Protein AF-A0A3D3QKA7-F1 (afdb_monomer_lite)

Foldseek 3Di:
DAEDAAQDACPDDLVVLQVCLVVRHHYAHNCLRNVLVVQLVVLLVLLCLLCVVCCVVVVAPPVRSVVVSVVCNVVSSVVSVVLSVLQVLLLVVVQVVQLVPVVLLVLLQVVCVVVVNDDCVVLVHDDPVVSVVCVVVSHGGGSHNQNVLLVSLLVVQLVQQLPDCQLVDPVLVVQLCVSHDPVSCVSSDPVSSNVRPCSSSSSSNSLSSVCCSPQHSSRLVVCCVVPVDGSSVVSVVVD

Sequence (239 aa):
CDVIGEGGNLGLTQRARIEYARLGGRINTDALDNSGGVDMSDHEVNLKILLMPAVKSGSLEQEKRNDLLEELTEEVAELVLANNRSQSLGISLDERRSKESIDEFRDLMLSLEKAGELDRAAEELPSTDVIIERRDRGQGMARPELCVLFAYAKLSLKAQLLSSSLPDDPVTEGYLLGYFPPKAIKVAGKDNLFQHRLRREIVTAELTNDLVDLMGSAFVSRMVRDTGCSSEDVIRSWL

Secondary structure (DSSP, 8-state):
--B----STTSS-HHHHHHHHHTT-B---HHHHSTHHHHHHHHHHHHHHHHHHHHHTTSS-HHHHHHHHHHTHHHHHHHHHHHHHHHHHHHHHHHHHHHH-HHHHHHHHHHHHHTT---TTTTTPPPHHHHHHHHHTT----HHHHHHHHHHHHHHHHHHHHTSSGGGSGGGHHHHHHHS-HHHHHHH-HHHHHT-TTHHHHHHHHHHHHHHHHH-TTHHHHHHHHH---HHHHHHTT-

Radius of gyration: 19.88 Å; chains: 1; bounding box: 43×45×59 Å

Structure (mmCIF, N/CA/C/O backbone):
data_AF-A0A3D3QKA7-F1
#
_entry.id   AF-A0A3D3QKA7-F1
#
loop_
_atom_site.group_PDB
_atom_site.id
_atom_site.type_symbol
_atom_site.label_atom_id
_atom_site.label_alt_id
_atom_site.label_comp_id
_atom_site.label_asym_id
_atom_site.label_entity_id
_atom_site.label_seq_id
_atom_site.pdbx_PDB_ins_code
_atom_site.Cartn_x
_atom_site.Cartn_y
_atom_site.Cartn_z
_atom_site.occupancy
_atom_site.B_iso_or_equiv
_atom_site.auth_seq_id
_atom_site.auth_comp_id
_atom_site.auth_asym_id
_atom_site.auth_atom_id
_atom_site.pdbx_PDB_model_num
ATOM 1 N N . CYS A 1 1 ? 7.486 -23.867 -12.909 1.00 71.88 1 CYS A N 1
ATOM 2 C CA . CYS A 1 1 ? 6.903 -23.103 -11.792 1.00 71.88 1 CYS A CA 1
ATOM 3 C C . CYS A 1 1 ? 6.452 -21.802 -12.412 1.00 71.88 1 CYS A C 1
ATOM 5 O O . CYS A 1 1 ? 7.296 -21.162 -13.026 1.00 71.88 1 CYS A O 1
ATOM 7 N N . ASP A 1 2 ? 5.160 -21.490 -12.353 1.00 89.94 2 ASP A N 1
ATOM 8 C CA . ASP A 1 2 ? 4.606 -20.335 -13.076 1.00 89.94 2 ASP A CA 1
ATOM 9 C C . ASP A 1 2 ? 4.419 -19.130 -12.143 1.00 89.94 2 ASP A C 1
ATOM 11 O O . ASP A 1 2 ? 4.487 -17.977 -12.572 1.00 89.94 2 ASP A O 1
ATOM 15 N N . VAL A 1 3 ? 4.234 -19.392 -10.844 1.00 95.00 3 VAL A N 1
ATOM 16 C CA . VAL A 1 3 ? 4.002 -18.391 -9.799 1.00 95.00 3 VAL A CA 1
ATOM 17 C C . VAL A 1 3 ? 4.731 -18.810 -8.523 1.00 95.00 3 VAL A C 1
ATOM 19 O O . VAL A 1 3 ? 4.675 -19.977 -8.141 1.00 95.00 3 VAL A O 1
ATOM 22 N N . ILE A 1 4 ? 5.397 -17.861 -7.870 1.00 96.12 4 ILE A N 1
ATOM 23 C CA . ILE A 1 4 ? 5.992 -18.008 -6.537 1.00 96.12 4 ILE A CA 1
ATOM 24 C C . ILE A 1 4 ? 5.384 -16.927 -5.642 1.00 96.12 4 ILE A C 1
ATOM 26 O O . ILE A 1 4 ? 5.317 -15.773 -6.058 1.00 96.12 4 ILE A O 1
ATOM 30 N N . GLY A 1 5 ? 4.952 -17.317 -4.442 1.00 95.00 5 GLY A N 1
ATOM 31 C CA . GLY A 1 5 ? 4.554 -16.400 -3.376 1.00 95.00 5 GLY A CA 1
ATOM 32 C C . GLY A 1 5 ? 5.426 -16.618 -2.143 1.00 95.00 5 GLY A C 1
ATOM 33 O O . GLY A 1 5 ? 5.665 -17.765 -1.752 1.00 95.00 5 GLY A O 1
ATOM 34 N N . GLU A 1 6 ? 5.916 -15.538 -1.544 1.00 94.56 6 GLU A N 1
ATOM 35 C CA . GLU A 1 6 ? 6.814 -15.590 -0.388 1.00 94.56 6 GLU A CA 1
ATOM 36 C C . GLU A 1 6 ? 6.073 -15.323 0.927 1.00 94.56 6 GLU A C 1
ATOM 38 O O . GLU A 1 6 ? 5.862 -14.185 1.325 1.00 94.56 6 GLU A O 1
ATOM 43 N N . GLY A 1 7 ? 5.712 -16.390 1.648 1.00 90.38 7 GLY A N 1
ATOM 44 C CA . GLY A 1 7 ? 5.056 -16.269 2.960 1.00 90.38 7 GLY A CA 1
ATOM 45 C C . GLY A 1 7 ? 5.994 -15.924 4.128 1.00 90.38 7 GLY A C 1
ATOM 46 O O . GLY A 1 7 ? 5.525 -15.625 5.220 1.00 90.38 7 GLY A O 1
ATOM 47 N N . GLY A 1 8 ? 7.312 -15.988 3.925 1.00 89.56 8 GLY A N 1
ATOM 48 C CA . GLY A 1 8 ? 8.330 -15.635 4.918 1.00 89.56 8 GLY A CA 1
ATOM 49 C C . GLY A 1 8 ? 9.276 -14.565 4.382 1.00 89.56 8 GLY A C 1
ATOM 50 O O . GLY A 1 8 ? 9.283 -14.295 3.184 1.00 89.56 8 GLY A O 1
ATOM 51 N N . ASN A 1 9 ? 10.077 -13.968 5.262 1.00 89.38 9 ASN A N 1
ATOM 52 C CA . ASN A 1 9 ? 10.993 -12.897 4.872 1.00 89.38 9 ASN A CA 1
ATOM 53 C C . ASN A 1 9 ? 12.211 -13.444 4.115 1.00 89.38 9 ASN A C 1
ATOM 55 O O . ASN A 1 9 ? 12.837 -14.408 4.560 1.00 89.38 9 ASN A O 1
ATOM 59 N N . LEU A 1 10 ? 12.576 -12.769 3.024 1.00 89.31 10 LEU A N 1
ATOM 60 C CA . LEU A 1 10 ? 13.783 -12.986 2.222 1.00 89.31 10 LEU A CA 1
ATOM 61 C C . LEU A 1 10 ? 13.958 -14.439 1.742 1.00 89.31 10 LEU A C 1
ATOM 63 O O . LEU A 1 10 ? 15.064 -14.982 1.769 1.00 89.31 10 LEU A O 1
ATOM 67 N N . GLY A 1 11 ? 12.870 -15.075 1.293 1.00 93.75 11 GLY A N 1
ATOM 68 C CA . GLY A 1 11 ? 12.910 -16.427 0.724 1.00 93.75 11 GLY A CA 1
ATOM 69 C C . GLY A 1 11 ? 13.744 -16.504 -0.560 1.00 93.75 11 GLY A C 1
ATOM 70 O O . GLY A 1 11 ? 14.448 -17.489 -0.791 1.00 93.75 11 GLY A O 1
ATOM 71 N N . LEU A 1 12 ? 13.704 -15.448 -1.373 1.00 96.06 12 LEU A N 1
ATOM 72 C CA . LEU A 1 12 ? 14.574 -15.222 -2.520 1.00 96.06 12 LEU A CA 1
ATOM 73 C C . LEU A 1 12 ? 15.307 -13.887 -2.376 1.00 96.06 12 LEU A C 1
ATOM 75 O O . LEU A 1 12 ? 14.776 -12.908 -1.858 1.00 96.06 12 LEU A O 1
ATOM 79 N N . THR A 1 13 ? 16.532 -13.816 -2.899 1.00 96.81 13 THR A N 1
ATOM 80 C CA . THR A 1 13 ? 17.199 -12.520 -3.062 1.00 96.81 13 THR A CA 1
ATOM 81 C C . THR A 1 13 ? 16.477 -11.699 -4.128 1.00 96.81 13 THR A C 1
ATOM 83 O O . THR A 1 13 ? 15.923 -12.252 -5.081 1.00 96.81 13 THR A O 1
ATOM 86 N N . GLN A 1 14 ? 16.546 -10.371 -4.030 1.00 96.81 14 GLN A N 1
ATOM 87 C CA . GLN A 1 14 ? 15.917 -9.485 -5.012 1.00 96.81 14 GLN A CA 1
ATOM 88 C C . GLN A 1 14 ? 16.392 -9.775 -6.446 1.00 96.81 14 GLN A C 1
ATOM 90 O O . GLN A 1 14 ? 15.581 -9.878 -7.366 1.00 96.81 14 GLN A O 1
ATOM 95 N N . ARG A 1 15 ? 17.691 -10.044 -6.633 1.00 97.06 15 ARG A N 1
ATOM 96 C CA . ARG A 1 15 ? 18.258 -10.452 -7.929 1.00 97.06 15 ARG A CA 1
ATOM 97 C C . ARG A 1 15 ? 17.640 -11.743 -8.472 1.00 97.06 15 ARG A C 1
ATOM 99 O O . ARG A 1 15 ? 17.328 -11.800 -9.659 1.00 97.06 15 ARG A O 1
ATOM 106 N N . ALA A 1 16 ? 17.416 -12.745 -7.619 1.00 97.44 16 ALA A N 1
ATOM 107 C CA . ALA A 1 16 ? 16.775 -13.996 -8.023 1.00 97.44 16 ALA A CA 1
ATOM 108 C C . ALA A 1 16 ? 15.306 -13.784 -8.424 1.00 97.44 16 ALA A C 1
ATOM 110 O O . ALA A 1 16 ? 14.854 -14.353 -9.419 1.00 97.44 16 ALA A O 1
ATOM 111 N N . ARG A 1 17 ? 14.572 -12.917 -7.709 1.00 98.12 17 ARG A N 1
ATOM 112 C CA . ARG A 1 17 ? 13.199 -12.538 -8.084 1.00 98.12 17 ARG A CA 1
ATOM 113 C C . ARG A 1 17 ? 13.166 -11.873 -9.456 1.00 98.12 17 ARG A C 1
ATOM 115 O O . ARG A 1 17 ? 12.338 -12.233 -10.291 1.00 98.12 17 ARG A O 1
ATOM 122 N N . ILE A 1 18 ? 14.074 -10.925 -9.699 1.00 97.62 18 ILE A N 1
ATOM 123 C CA . ILE A 1 18 ? 14.175 -10.203 -10.973 1.00 97.62 18 ILE A CA 1
ATOM 124 C C . ILE A 1 18 ? 14.503 -11.169 -12.115 1.00 97.62 18 ILE A C 1
ATOM 126 O O . ILE A 1 18 ? 13.837 -11.127 -13.148 1.00 97.62 18 ILE A O 1
ATOM 130 N N . GLU A 1 19 ? 15.485 -12.055 -11.937 1.00 97.31 19 GLU A N 1
ATOM 131 C CA . GLU A 1 19 ? 15.861 -13.051 -12.946 1.00 97.31 19 GLU A CA 1
ATOM 132 C C . GLU A 1 19 ? 14.689 -13.981 -13.286 1.00 97.31 19 GLU A C 1
ATOM 134 O O . GLU A 1 19 ? 14.328 -14.120 -14.456 1.00 97.31 19 GLU A O 1
ATOM 139 N N . TYR A 1 20 ? 14.025 -14.544 -12.271 1.00 97.75 20 TYR A N 1
ATOM 140 C CA . TYR A 1 20 ? 12.849 -15.395 -12.462 1.00 97.75 20 TYR A CA 1
ATOM 141 C C . TYR A 1 20 ? 11.708 -14.657 -13.180 1.00 97.75 20 TYR A C 1
ATOM 143 O O . TYR A 1 20 ? 11.125 -15.190 -14.128 1.00 97.75 20 TYR A O 1
ATOM 151 N N . ALA A 1 21 ? 11.432 -13.406 -12.792 1.00 97.19 21 ALA A N 1
ATOM 152 C CA . ALA A 1 21 ? 10.412 -12.581 -13.433 1.00 97.19 21 ALA A CA 1
ATOM 153 C C . ALA A 1 21 ? 10.736 -12.285 -14.906 1.00 97.19 21 ALA A C 1
ATOM 155 O O . ALA A 1 21 ? 9.858 -12.326 -15.769 1.00 97.19 21 ALA A O 1
ATOM 156 N N . ARG A 1 22 ? 12.011 -12.033 -15.228 1.00 94.81 22 ARG A N 1
ATOM 157 C CA . ARG A 1 22 ? 12.471 -11.776 -16.604 1.00 94.81 22 ARG A CA 1
ATOM 158 C C . ARG A 1 22 ? 12.386 -13.009 -17.503 1.00 94.81 22 ARG A C 1
ATOM 160 O O . ARG A 1 22 ? 12.233 -12.850 -18.711 1.00 94.81 22 ARG A O 1
ATOM 167 N N . LEU A 1 23 ? 12.419 -14.211 -16.928 1.00 96.06 23 LEU A N 1
ATOM 168 C CA . LEU A 1 23 ? 12.189 -15.478 -17.631 1.00 96.06 23 LEU A CA 1
ATOM 169 C C . LEU A 1 23 ? 10.695 -15.833 -17.782 1.00 96.06 23 LEU A C 1
ATOM 171 O O . LEU A 1 23 ? 10.369 -16.900 -18.298 1.00 96.06 23 LEU A O 1
ATOM 175 N N . GLY A 1 24 ? 9.785 -14.940 -17.374 1.00 94.25 24 GLY A N 1
ATOM 176 C CA . GLY A 1 24 ? 8.335 -15.102 -17.521 1.00 94.25 24 GLY A CA 1
ATOM 177 C C . GLY A 1 24 ? 7.624 -15.662 -16.287 1.00 94.25 24 GLY A C 1
ATOM 178 O O . GLY A 1 24 ? 6.406 -15.841 -16.324 1.00 94.25 24 GLY A O 1
ATOM 179 N N . GLY A 1 25 ? 8.353 -15.915 -15.197 1.00 96.56 25 GLY A N 1
ATOM 180 C CA . GLY A 1 25 ? 7.767 -16.283 -13.914 1.00 96.56 25 GLY A CA 1
ATOM 181 C C . GLY A 1 25 ? 7.030 -15.114 -13.254 1.00 96.56 25 GLY A C 1
ATOM 182 O O . GLY A 1 25 ? 7.336 -13.948 -13.495 1.00 96.56 25 GLY A O 1
ATOM 183 N N . ARG A 1 26 ? 6.048 -15.404 -12.396 1.00 96.00 26 ARG A N 1
ATOM 184 C CA . ARG A 1 26 ? 5.351 -14.376 -11.604 1.00 96.00 26 ARG A CA 1
ATOM 185 C C . ARG A 1 26 ? 5.759 -14.456 -10.143 1.00 96.00 26 ARG A C 1
ATOM 187 O O . ARG A 1 26 ? 5.626 -15.511 -9.530 1.00 96.00 26 ARG A O 1
ATOM 194 N N . ILE A 1 27 ? 6.255 -13.348 -9.609 1.00 97.56 27 ILE A N 1
ATOM 195 C CA . ILE A 1 27 ? 6.710 -13.223 -8.224 1.00 97.56 27 ILE A CA 1
ATOM 196 C C . ILE A 1 27 ? 6.626 -11.747 -7.808 1.00 97.56 27 ILE A C 1
ATOM 198 O O . ILE A 1 27 ? 6.899 -10.864 -8.630 1.00 97.56 27 ILE A O 1
ATOM 202 N N . ASN A 1 28 ? 6.205 -11.483 -6.572 1.00 97.19 28 ASN A N 1
ATOM 203 C CA . ASN A 1 28 ? 6.281 -10.162 -5.943 1.00 97.19 28 ASN A CA 1
ATOM 204 C C . ASN A 1 28 ? 7.518 -10.096 -5.028 1.00 97.19 28 ASN A C 1
ATOM 206 O O . ASN A 1 28 ? 8.383 -10.963 -5.081 1.00 97.19 28 ASN A O 1
ATOM 210 N N . THR A 1 29 ? 7.636 -9.063 -4.199 1.00 96.94 29 THR A N 1
ATOM 211 C CA . THR A 1 29 ? 8.509 -9.132 -3.023 1.00 96.94 29 THR A CA 1
ATOM 212 C C . THR A 1 29 ? 7.785 -9.820 -1.869 1.00 96.94 29 THR A C 1
ATOM 214 O O . THR A 1 29 ? 6.560 -9.749 -1.758 1.00 96.94 29 THR A O 1
ATOM 217 N N . ASP A 1 30 ? 8.556 -10.419 -0.968 1.00 94.50 30 ASP A N 1
ATOM 218 C CA . ASP A 1 30 ? 8.073 -10.968 0.301 1.00 94.50 30 ASP A CA 1
ATOM 219 C C . ASP A 1 30 ? 7.266 -9.949 1.104 1.00 94.50 30 ASP A C 1
ATOM 221 O O . ASP 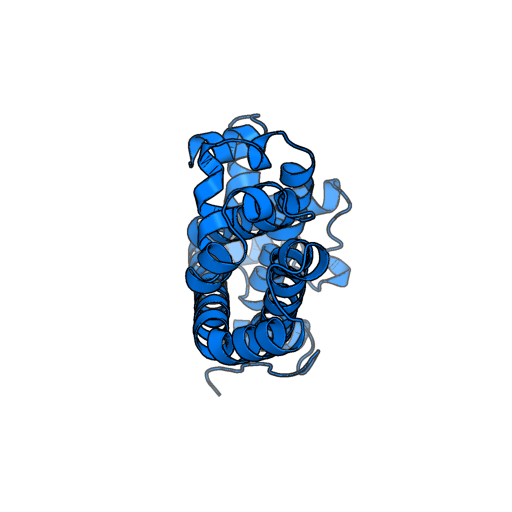A 1 30 ? 6.190 -10.280 1.583 1.00 94.50 30 ASP A O 1
ATOM 225 N N . ALA A 1 31 ? 7.724 -8.695 1.162 1.00 93.69 31 ALA A N 1
ATOM 226 C CA . ALA A 1 31 ? 7.022 -7.629 1.876 1.00 93.69 31 ALA A CA 1
ATOM 227 C C . ALA A 1 31 ? 5.579 -7.395 1.390 1.00 93.69 31 ALA A C 1
ATOM 229 O O . ALA A 1 31 ? 4.749 -6.936 2.170 1.00 93.69 31 ALA A O 1
ATOM 230 N N . LEU A 1 32 ? 5.277 -7.688 0.119 1.00 94.50 32 LEU A N 1
ATOM 231 C CA . LEU A 1 32 ? 3.922 -7.592 -0.429 1.00 94.50 32 LEU A CA 1
ATOM 232 C C . LEU A 1 32 ? 3.150 -8.913 -0.291 1.00 94.50 32 LEU A C 1
ATOM 234 O O . LEU A 1 32 ? 1.942 -8.898 -0.087 1.00 94.50 32 LEU A O 1
ATOM 238 N N . ASP A 1 33 ? 3.828 -10.056 -0.388 1.00 94.38 33 ASP A N 1
ATOM 239 C CA . ASP A 1 33 ? 3.182 -11.370 -0.279 1.00 94.38 33 ASP A CA 1
ATOM 240 C C . ASP A 1 33 ? 2.830 -11.751 1.170 1.00 94.38 33 ASP A C 1
ATOM 242 O O . ASP A 1 33 ? 1.884 -12.510 1.394 1.00 94.38 33 ASP A O 1
ATOM 246 N N . ASN A 1 34 ? 3.561 -11.228 2.161 1.00 92.69 34 ASN A N 1
ATOM 247 C CA . ASN A 1 34 ? 3.380 -11.542 3.579 1.00 92.69 34 ASN A CA 1
ATOM 248 C C . ASN A 1 34 ? 2.832 -10.377 4.429 1.00 92.69 34 ASN A C 1
ATOM 250 O O . ASN A 1 34 ? 2.759 -10.495 5.657 1.00 92.69 34 ASN A O 1
ATOM 254 N N . SER A 1 35 ? 2.375 -9.286 3.799 1.00 93.94 35 SER A N 1
ATOM 255 C CA . SER A 1 35 ? 1.914 -8.076 4.500 1.00 93.94 35 SER A CA 1
ATOM 256 C C . SER A 1 35 ? 0.697 -8.282 5.400 1.00 93.94 35 SER A C 1
ATOM 258 O O . SER A 1 35 ? 0.520 -7.529 6.357 1.00 93.94 35 SER A O 1
ATOM 260 N N . GLY A 1 36 ? -0.121 -9.310 5.151 1.00 94.25 36 GLY A N 1
ATOM 261 C CA . GLY A 1 36 ? -1.355 -9.547 5.906 1.00 94.25 36 GLY A CA 1
ATOM 262 C C . GLY A 1 36 ? -1.150 -9.673 7.420 1.00 94.25 36 GLY A C 1
ATOM 263 O O . GLY A 1 36 ? -1.976 -9.193 8.188 1.00 94.25 36 GLY A O 1
ATOM 264 N N . GLY A 1 37 ? -0.034 -10.253 7.877 1.00 92.56 37 GLY A N 1
ATOM 265 C CA . GLY A 1 37 ? 0.243 -10.368 9.315 1.00 92.56 37 GLY A CA 1
ATOM 266 C C . GLY A 1 37 ? 0.490 -9.018 9.997 1.00 92.56 37 GLY A C 1
ATOM 267 O O . GLY A 1 37 ? 0.033 -8.795 11.117 1.00 92.56 37 GLY A O 1
ATOM 268 N N . VAL A 1 38 ? 1.186 -8.107 9.311 1.00 93.69 38 VAL A N 1
ATOM 269 C CA . VAL A 1 38 ? 1.438 -6.743 9.801 1.00 93.69 38 VAL A CA 1
ATOM 270 C C . VAL A 1 38 ? 0.144 -5.931 9.785 1.00 93.69 38 VAL A C 1
ATOM 272 O O . VAL A 1 38 ? -0.167 -5.261 10.765 1.00 93.69 38 VAL A O 1
ATOM 275 N N . ASP A 1 39 ? -0.632 -6.056 8.710 1.00 96.62 39 ASP A N 1
ATOM 276 C CA . ASP A 1 39 ? -1.909 -5.364 8.508 1.00 96.62 39 ASP A CA 1
ATOM 277 C C . ASP A 1 39 ? -2.953 -5.747 9.578 1.00 96.62 39 ASP A C 1
ATOM 279 O O . ASP A 1 39 ? -3.524 -4.891 10.255 1.00 96.62 39 ASP A O 1
ATOM 283 N N . MET A 1 40 ? -3.099 -7.049 9.862 1.00 96.62 40 MET A N 1
ATOM 284 C CA . MET A 1 40 ? -3.941 -7.544 10.963 1.00 96.62 40 MET A CA 1
ATOM 285 C C . MET A 1 40 ? -3.555 -6.924 12.313 1.00 96.62 40 MET A C 1
ATOM 287 O O . MET A 1 40 ? -4.425 -6.572 13.113 1.00 96.62 40 MET A O 1
ATOM 291 N N . SER A 1 41 ? -2.251 -6.786 12.577 1.00 95.56 41 SER A N 1
ATOM 292 C CA . SER A 1 41 ? -1.758 -6.204 13.827 1.00 95.56 41 SER A CA 1
ATOM 293 C C . SER A 1 41 ? -2.073 -4.711 13.930 1.00 95.56 41 SER A C 1
ATOM 295 O O . SER A 1 41 ? -2.446 -4.246 15.011 1.00 95.56 41 SER A O 1
ATOM 297 N N . ASP A 1 42 ? -1.981 -3.970 12.823 1.00 96.88 42 ASP A N 1
ATOM 298 C CA . ASP A 1 42 ? -2.326 -2.546 12.787 1.00 96.88 42 ASP A CA 1
ATOM 299 C C . ASP A 1 42 ? -3.819 -2.328 13.078 1.00 96.88 42 ASP A C 1
ATOM 301 O O . ASP A 1 42 ? -4.179 -1.540 13.961 1.00 96.88 42 ASP A O 1
ATOM 305 N N . HIS A 1 43 ? -4.702 -3.114 12.451 1.00 98.19 43 HIS A N 1
ATOM 306 C CA . HIS A 1 43 ? -6.133 -3.108 12.766 1.00 98.19 43 HIS A CA 1
ATOM 307 C C . HIS A 1 43 ? -6.413 -3.441 14.235 1.00 98.19 43 HIS A C 1
ATOM 309 O O . HIS A 1 43 ? -7.189 -2.735 14.885 1.00 98.19 43 HIS A O 1
ATOM 315 N N . GLU A 1 44 ? -5.768 -4.468 14.793 1.00 97.81 44 GLU A N 1
ATOM 316 C CA . GLU A 1 44 ? -5.946 -4.848 16.197 1.00 97.81 44 GLU A CA 1
ATOM 317 C C . GLU A 1 44 ? -5.538 -3.713 17.153 1.00 97.81 44 GLU A C 1
ATOM 319 O O . GLU A 1 44 ? -6.271 -3.382 18.095 1.00 97.81 44 GLU A O 1
ATOM 324 N N . VAL A 1 45 ? -4.378 -3.091 16.924 1.00 98.19 45 VAL A N 1
ATOM 325 C CA . VAL A 1 45 ? -3.882 -1.981 17.749 1.00 98.19 45 VAL A CA 1
ATOM 326 C C . VAL A 1 45 ? -4.798 -0.765 17.628 1.00 98.19 45 VAL A C 1
ATOM 328 O O . VAL A 1 45 ? -5.201 -0.206 18.654 1.00 98.19 45 VAL A O 1
ATOM 331 N N . ASN A 1 46 ? -5.190 -0.390 16.412 1.00 98.50 46 ASN A N 1
ATOM 332 C CA . ASN A 1 46 ? -6.065 0.755 16.175 1.00 98.50 46 ASN A CA 1
ATOM 333 C C . ASN A 1 46 ? -7.466 0.531 16.771 1.00 98.50 46 ASN A C 1
ATOM 335 O O . ASN A 1 46 ? -8.010 1.426 17.418 1.00 98.50 46 ASN A O 1
ATOM 339 N N . LEU A 1 47 ? -8.024 -0.682 16.700 1.00 98.38 47 LEU A N 1
ATOM 340 C CA . LEU A 1 47 ? -9.280 -1.024 17.381 1.00 98.38 47 LEU A CA 1
ATOM 341 C C . LEU A 1 47 ? -9.175 -0.888 18.904 1.00 98.38 47 LEU A C 1
ATOM 343 O O . LEU A 1 47 ? -10.078 -0.356 19.558 1.00 98.38 47 LEU A O 1
ATOM 347 N N . LYS A 1 48 ? -8.059 -1.332 19.496 1.00 98.31 48 LYS A N 1
ATOM 348 C CA . LYS A 1 48 ? -7.819 -1.171 20.937 1.00 98.31 48 LYS A CA 1
ATOM 349 C C . LYS A 1 48 ? -7.729 0.299 21.331 1.00 98.31 48 LYS A C 1
ATOM 351 O O . LYS A 1 48 ? -8.237 0.649 22.396 1.00 98.31 48 LYS A O 1
ATOM 356 N N . ILE A 1 49 ? -7.106 1.140 20.506 1.00 98.31 49 ILE A N 1
ATOM 357 C CA . ILE A 1 49 ? -7.026 2.588 20.734 1.00 98.31 49 ILE A CA 1
ATOM 358 C C . ILE A 1 49 ? -8.420 3.217 20.644 1.00 98.31 49 ILE A C 1
ATOM 360 O O . ILE A 1 49 ? -8.795 3.949 21.561 1.00 98.31 49 ILE A O 1
ATOM 364 N N . LEU A 1 50 ? -9.205 2.874 19.618 1.00 98.50 50 LEU A N 1
ATOM 365 C CA . LEU A 1 50 ? -10.573 3.361 19.413 1.00 98.50 50 LEU A CA 1
ATOM 366 C C . LEU A 1 50 ? -11.503 3.054 20.594 1.00 98.50 50 LEU A C 1
ATOM 368 O O . LEU A 1 50 ? -12.286 3.907 21.006 1.00 98.50 50 LEU A O 1
ATOM 372 N N . LEU A 1 51 ? -11.418 1.847 21.156 1.00 98.19 51 LEU A N 1
ATOM 373 C CA . LEU A 1 51 ? -12.305 1.395 22.236 1.00 98.19 51 LEU A CA 1
ATOM 374 C C . LEU A 1 51 ? -11.829 1.824 23.634 1.00 98.19 51 LEU A C 1
ATOM 376 O O . LEU A 1 51 ? -12.593 1.771 24.598 1.00 98.19 51 LEU A O 1
ATOM 380 N N . MET A 1 52 ? -10.577 2.268 23.771 1.00 97.69 52 MET A N 1
ATOM 381 C CA . MET A 1 52 ? -9.980 2.619 25.062 1.00 97.69 52 MET A CA 1
ATOM 382 C C . MET A 1 52 ? -10.733 3.717 25.834 1.00 97.69 52 MET A C 1
ATOM 384 O O . MET A 1 52 ? -10.851 3.571 27.053 1.00 97.69 52 MET A O 1
ATOM 388 N N . PRO A 1 53 ? -11.253 4.795 25.211 1.00 96.94 53 PRO A N 1
ATOM 389 C CA . PRO A 1 53 ? -12.036 5.800 25.929 1.00 96.94 53 PRO A CA 1
ATOM 390 C C . PRO A 1 53 ? -13.298 5.221 26.579 1.00 96.94 53 PRO A C 1
ATOM 392 O O . PRO A 1 53 ? -13.570 5.531 27.736 1.00 96.94 53 PRO A O 1
ATOM 395 N N . ALA A 1 54 ? -14.014 4.331 25.880 1.00 95.56 54 ALA A N 1
ATOM 396 C CA . ALA A 1 54 ? -15.206 3.658 26.401 1.00 95.56 54 ALA A CA 1
ATOM 397 C C . ALA A 1 54 ? -14.878 2.723 27.577 1.00 95.56 54 ALA A C 1
ATOM 399 O O . ALA A 1 54 ? -15.651 2.610 28.527 1.00 95.56 54 ALA A O 1
ATOM 400 N N . VAL A 1 55 ? -13.705 2.083 27.548 1.00 97.31 55 VAL A N 1
ATOM 401 C CA . VAL A 1 55 ? -13.225 1.287 28.686 1.00 97.31 55 VAL A CA 1
ATOM 402 C C . VAL A 1 55 ? -1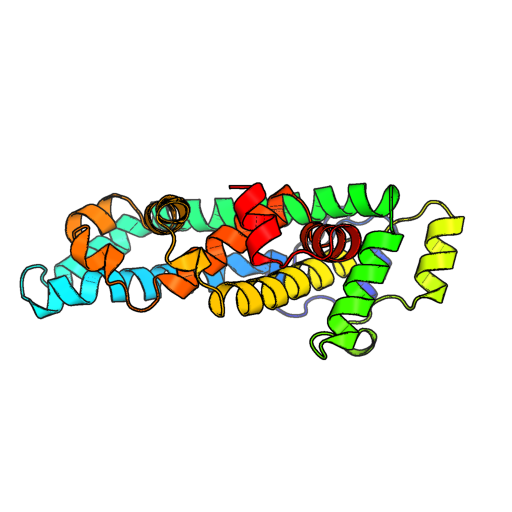2.874 2.181 29.874 1.00 97.31 55 VAL A C 1
ATOM 404 O O . VAL A 1 55 ? -13.275 1.912 31.003 1.00 97.31 55 VAL A O 1
ATOM 407 N N . LYS A 1 56 ? -12.166 3.289 29.634 1.00 96.50 56 LYS A N 1
ATOM 408 C CA . LYS A 1 56 ? -11.750 4.224 30.692 1.00 96.50 56 LYS A CA 1
ATOM 409 C C . LYS A 1 56 ? -12.918 4.946 31.364 1.00 96.50 56 LYS A C 1
ATOM 411 O O . LYS A 1 56 ? -12.818 5.258 32.546 1.00 96.50 56 LYS A O 1
ATOM 416 N N . SER A 1 57 ? -13.997 5.224 30.635 1.00 95.38 57 SER A N 1
ATOM 417 C CA . SER A 1 57 ? -15.212 5.838 31.186 1.00 95.38 57 SER A CA 1
ATOM 418 C C . SER A 1 57 ? -16.100 4.847 31.948 1.00 95.38 57 SER A C 1
ATOM 420 O O . SER A 1 57 ? -17.042 5.271 32.614 1.00 95.38 57 SER A O 1
ATOM 422 N N . GLY A 1 58 ? -15.825 3.541 31.841 1.00 95.19 58 GLY A N 1
ATOM 423 C CA . GLY A 1 58 ? -16.668 2.475 32.380 1.00 95.19 58 GLY A CA 1
ATOM 424 C C . GLY A 1 58 ? -17.900 2.155 31.528 1.00 95.19 58 GLY A C 1
ATOM 425 O O . GLY A 1 58 ? -18.728 1.357 31.955 1.00 95.19 58 GLY A O 1
ATOM 426 N N . SER A 1 59 ? -18.046 2.740 30.331 1.00 94.69 59 SER A N 1
ATOM 427 C CA . SER A 1 59 ? -19.157 2.412 29.423 1.00 94.69 59 SER A CA 1
ATOM 428 C C . SER A 1 59 ? -18.978 1.069 28.705 1.00 94.69 59 SER A C 1
ATOM 430 O O . SER A 1 59 ? -19.932 0.560 28.121 1.00 94.69 59 SER A O 1
ATOM 432 N N . LEU A 1 60 ? -17.768 0.504 28.725 1.00 96.31 60 LEU A N 1
ATOM 433 C CA . LEU A 1 60 ? -17.442 -0.816 28.192 1.00 96.31 60 LEU A CA 1
ATOM 434 C C . LEU A 1 60 ? -16.516 -1.555 29.167 1.00 96.31 60 LEU A C 1
ATOM 436 O O . LEU A 1 60 ? -15.422 -1.086 29.463 1.00 96.31 60 LEU A O 1
ATOM 440 N N . GLU A 1 61 ? -16.925 -2.725 29.648 1.00 97.31 61 GLU A N 1
ATOM 441 C CA . GLU A 1 61 ? -16.054 -3.581 30.464 1.00 97.31 61 GLU A CA 1
ATOM 442 C C . GLU A 1 61 ? -14.883 -4.129 29.631 1.00 97.31 61 GLU A C 1
ATOM 444 O O . GLU A 1 61 ? -15.009 -4.368 28.426 1.00 97.31 61 GLU A O 1
ATOM 449 N N . GLN A 1 62 ? -13.730 -4.349 30.264 1.00 96.81 62 GLN A N 1
ATOM 450 C CA . GLN A 1 62 ? -12.522 -4.796 29.566 1.00 96.81 62 GLN A CA 1
ATOM 451 C C . GLN A 1 62 ? -12.693 -6.189 28.944 1.00 96.81 62 GLN A C 1
ATOM 453 O O . GLN A 1 62 ? -12.221 -6.430 27.831 1.00 96.81 62 GLN A O 1
ATOM 458 N N . GLU A 1 63 ? -13.397 -7.085 29.629 1.00 97.25 63 GLU A N 1
ATOM 459 C CA . GLU A 1 63 ? -13.764 -8.413 29.145 1.00 97.25 63 GLU A CA 1
ATOM 460 C C . GLU A 1 63 ? -14.648 -8.295 27.899 1.00 97.25 63 GLU A C 1
ATOM 462 O O . GLU A 1 63 ? -14.344 -8.893 26.872 1.00 97.25 63 GLU A O 1
ATOM 467 N N . LYS A 1 64 ? -15.655 -7.411 27.928 1.00 97.44 64 LYS A N 1
ATOM 468 C CA . LYS A 1 64 ? -16.531 -7.144 26.775 1.00 97.44 64 LYS A CA 1
ATOM 469 C C . LYS A 1 64 ? -15.817 -6.515 25.592 1.00 97.44 64 LYS A C 1
ATOM 471 O O . LYS A 1 64 ? -16.181 -6.783 24.451 1.00 97.44 64 LYS A O 1
ATOM 476 N N . ARG A 1 65 ? -14.780 -5.713 25.836 1.00 97.62 65 ARG A N 1
ATOM 477 C CA . ARG A 1 65 ? -13.890 -5.238 24.772 1.00 97.62 65 ARG A CA 1
ATOM 478 C C . ARG A 1 65 ? -13.173 -6.412 24.108 1.00 97.62 65 ARG A C 1
ATOM 480 O O . ARG A 1 65 ? -13.079 -6.428 22.888 1.00 97.62 65 ARG A O 1
ATOM 487 N N . ASN A 1 66 ? -12.655 -7.363 24.883 1.00 97.31 66 ASN A N 1
ATOM 488 C CA . ASN A 1 66 ? -11.945 -8.518 24.331 1.00 97.31 66 ASN A CA 1
ATOM 489 C C . ASN A 1 66 ? -12.892 -9.442 23.547 1.00 97.31 66 ASN A C 1
ATOM 491 O O . ASN A 1 66 ? -12.546 -9.794 22.424 1.00 97.31 66 ASN A O 1
ATOM 495 N N . ASP A 1 67 ? -14.088 -9.727 24.082 1.00 97.88 67 ASP A N 1
ATOM 496 C CA . ASP A 1 67 ? -15.143 -10.468 23.370 1.00 97.88 67 ASP A CA 1
ATOM 497 C C . ASP A 1 67 ? -15.440 -9.798 22.014 1.00 97.88 67 ASP A C 1
ATOM 499 O O . ASP A 1 67 ? -15.480 -10.452 20.976 1.00 97.88 67 ASP A O 1
ATOM 503 N N . LEU A 1 68 ? -15.577 -8.464 22.002 1.00 97.88 68 LEU A N 1
ATOM 504 C CA . LEU A 1 68 ? -15.815 -7.709 20.773 1.00 97.88 68 LEU A CA 1
ATOM 505 C C . LEU A 1 68 ? -14.656 -7.835 19.773 1.00 97.88 68 LEU A C 1
ATOM 507 O O . LEU A 1 68 ? -14.911 -7.958 18.583 1.00 97.88 68 LEU A O 1
ATOM 511 N N . LEU A 1 69 ? -13.395 -7.791 20.213 1.00 97.75 69 LEU A N 1
ATOM 512 C CA . LEU A 1 69 ? -12.256 -7.959 19.298 1.00 97.75 69 LEU A CA 1
ATOM 513 C C . LEU A 1 69 ? -12.250 -9.346 18.647 1.00 97.75 69 LEU A C 1
ATOM 515 O O . LEU A 1 69 ? -11.978 -9.442 17.455 1.00 97.75 69 LEU A O 1
ATOM 519 N N . GLU A 1 70 ? -12.586 -10.394 19.403 1.00 97.75 70 GLU A N 1
ATOM 520 C CA . GLU A 1 70 ? -12.709 -11.753 18.868 1.00 97.75 70 GLU A CA 1
ATOM 521 C C . GLU A 1 70 ? -13.844 -11.843 17.837 1.00 97.75 70 GLU A C 1
ATOM 523 O O . GLU A 1 70 ? -13.642 -12.362 16.739 1.00 97.75 70 GLU A O 1
ATOM 528 N N . GLU A 1 71 ? -15.003 -11.250 18.134 1.00 97.94 71 GLU A N 1
ATOM 529 C CA . GLU A 1 71 ? -16.141 -11.187 17.207 1.00 97.94 71 GLU A CA 1
ATOM 530 C C . GLU A 1 71 ? -15.821 -10.452 15.894 1.00 97.94 71 GLU A C 1
ATOM 532 O O . GLU A 1 71 ? -16.399 -10.777 14.859 1.00 97.94 71 GLU A O 1
ATOM 537 N N . LEU A 1 72 ? -14.923 -9.463 15.924 1.00 98.12 72 LEU A N 1
ATOM 538 C CA . LEU A 1 72 ? -14.546 -8.653 14.760 1.00 98.12 72 LEU A CA 1
ATOM 539 C C . LEU A 1 72 ? -13.513 -9.324 13.843 1.00 98.12 72 LEU A C 1
ATOM 541 O O . LEU A 1 72 ? -13.203 -8.768 12.791 1.00 98.12 72 LEU A O 1
ATOM 545 N N . THR A 1 73 ? -12.985 -10.494 14.215 1.00 97.12 73 THR A N 1
ATOM 546 C CA . THR A 1 73 ? -11.882 -11.163 13.501 1.00 97.12 73 THR A CA 1
ATOM 547 C C . THR A 1 73 ? -12.154 -11.325 12.006 1.00 97.12 73 THR A C 1
ATOM 549 O O . THR A 1 73 ? -11.298 -10.983 11.195 1.00 97.12 73 THR A O 1
ATOM 552 N N . GLU A 1 74 ? -13.342 -11.805 11.633 1.00 97.69 74 GLU A N 1
ATOM 553 C CA . GLU A 1 74 ? -13.684 -12.059 10.227 1.00 97.69 74 GLU A CA 1
ATOM 554 C C . GLU A 1 74 ? -13.835 -10.757 9.425 1.00 97.69 74 GLU A C 1
ATOM 556 O O . GLU A 1 74 ? -13.360 -10.659 8.297 1.00 97.69 74 GLU A O 1
ATOM 561 N N . GLU A 1 75 ? -14.440 -9.722 10.021 1.00 97.69 75 GLU A N 1
ATOM 562 C CA . GLU A 1 75 ? -14.572 -8.409 9.373 1.00 97.69 75 GLU A CA 1
ATOM 563 C C . GLU A 1 75 ? -13.193 -7.777 9.128 1.00 97.69 75 GLU A C 1
ATOM 565 O O . GLU A 1 75 ? -12.945 -7.234 8.054 1.00 97.69 75 GLU A O 1
ATOM 570 N N . VAL A 1 76 ? -12.275 -7.884 10.096 1.00 98.31 76 VAL A N 1
ATOM 571 C CA . VAL A 1 76 ? -10.893 -7.401 9.945 1.00 98.31 76 VAL A CA 1
ATOM 572 C C . VAL A 1 76 ? -10.132 -8.224 8.905 1.00 98.31 76 VAL A C 1
ATOM 574 O O . VAL A 1 76 ? -9.426 -7.650 8.080 1.00 98.31 76 VAL A O 1
ATOM 577 N N . ALA A 1 77 ? -10.303 -9.548 8.887 1.00 98.19 77 ALA A N 1
ATOM 578 C CA . ALA A 1 77 ? -9.670 -10.405 7.890 1.00 98.19 77 ALA A CA 1
ATOM 579 C C . ALA A 1 77 ? -10.085 -10.017 6.462 1.00 98.19 77 ALA A C 1
ATOM 581 O O . ALA A 1 77 ? -9.231 -9.948 5.579 1.00 98.19 77 ALA A O 1
ATOM 582 N N . GLU A 1 78 ? -11.359 -9.698 6.228 1.00 98.12 78 GLU A N 1
ATOM 583 C CA . GLU A 1 78 ? -11.819 -9.233 4.915 1.00 98.12 78 GLU A CA 1
ATOM 584 C C . GLU A 1 78 ? -11.249 -7.861 4.528 1.00 98.12 78 GLU A C 1
ATOM 586 O O . GLU A 1 78 ? -10.875 -7.680 3.367 1.00 98.12 78 GLU A O 1
ATOM 591 N N . LEU A 1 79 ? -11.109 -6.920 5.472 1.00 97.81 79 LEU A N 1
ATOM 592 C CA . LEU A 1 79 ? -10.434 -5.635 5.221 1.00 97.81 79 LEU A CA 1
ATOM 593 C C . LEU A 1 79 ? -8.976 -5.852 4.789 1.00 97.81 79 LEU A C 1
ATOM 595 O O . LEU A 1 79 ? -8.552 -5.352 3.745 1.00 97.81 79 LEU A O 1
ATOM 599 N N . VAL A 1 80 ? -8.244 -6.689 5.527 1.00 98.00 80 VAL A N 1
ATOM 600 C CA . VAL A 1 80 ? -6.853 -7.041 5.212 1.00 98.00 80 VAL A CA 1
ATOM 601 C C . VAL A 1 80 ? -6.758 -7.739 3.855 1.00 98.00 80 VAL A C 1
ATOM 603 O O . VAL A 1 80 ? -5.920 -7.389 3.020 1.00 98.00 80 VAL A O 1
ATOM 606 N N . LEU A 1 81 ? -7.628 -8.710 3.572 1.00 97.69 81 LEU A N 1
ATOM 607 C CA . LEU A 1 81 ? -7.641 -9.402 2.282 1.00 97.69 81 LEU A CA 1
ATOM 608 C C . LEU A 1 81 ? -7.973 -8.454 1.126 1.00 97.69 81 LEU A C 1
ATOM 610 O O . LEU A 1 81 ? -7.377 -8.582 0.055 1.00 97.69 81 LEU A O 1
ATOM 614 N N . ALA A 1 82 ? -8.893 -7.508 1.317 1.00 97.62 82 ALA A N 1
ATOM 615 C CA . ALA A 1 82 ? -9.210 -6.491 0.321 1.00 97.62 82 ALA A CA 1
ATOM 616 C C . ALA A 1 82 ? -7.991 -5.606 0.018 1.00 97.62 82 ALA A C 1
ATOM 618 O O . ALA A 1 82 ? -7.638 -5.463 -1.155 1.00 97.62 82 ALA A O 1
ATOM 619 N N . ASN A 1 83 ? -7.297 -5.123 1.052 1.00 96.81 83 ASN A N 1
ATOM 620 C CA . ASN A 1 83 ? -6.072 -4.332 0.917 1.00 96.81 83 ASN A CA 1
ATOM 621 C C . ASN A 1 83 ? -4.943 -5.117 0.214 1.00 96.81 83 ASN A C 1
ATOM 623 O O . ASN A 1 83 ? -4.300 -4.637 -0.716 1.00 96.81 83 ASN A O 1
ATOM 627 N N . ASN A 1 84 ? -4.721 -6.384 0.572 1.00 96.00 84 ASN A N 1
ATOM 628 C CA . ASN A 1 84 ? -3.687 -7.202 -0.080 1.00 96.00 84 ASN A CA 1
ATOM 629 C C . ASN A 1 84 ? -4.020 -7.476 -1.564 1.00 96.00 84 ASN A C 1
ATOM 631 O O . ASN A 1 84 ? -3.131 -7.496 -2.428 1.00 96.00 84 ASN A O 1
ATOM 635 N N . ARG A 1 85 ? -5.310 -7.651 -1.891 1.00 96.81 85 ARG A N 1
ATOM 636 C CA . ARG A 1 85 ? -5.788 -7.807 -3.275 1.00 96.81 85 ARG A CA 1
ATOM 637 C C . ARG A 1 85 ? -5.606 -6.520 -4.085 1.00 96.81 85 ARG A C 1
ATOM 639 O O . ARG A 1 85 ? -5.139 -6.615 -5.222 1.00 96.81 85 ARG A O 1
ATOM 646 N N . SER A 1 86 ? -5.945 -5.349 -3.534 1.00 97.62 86 SER A N 1
ATOM 647 C CA . SER A 1 86 ? -5.802 -4.061 -4.231 1.00 97.62 86 SER A CA 1
ATOM 648 C C . SER A 1 86 ? -4.340 -3.749 -4.531 1.00 97.62 86 SER A C 1
ATOM 650 O O . SER A 1 86 ? -4.012 -3.441 -5.676 1.00 97.62 86 SER A O 1
ATOM 652 N N . GLN A 1 87 ? -3.439 -3.971 -3.574 1.00 97.62 87 GLN A N 1
ATOM 653 C CA . GLN A 1 87 ? -2.005 -3.758 -3.771 1.00 97.62 87 GLN A CA 1
ATOM 654 C C . GLN A 1 87 ? -1.429 -4.694 -4.840 1.00 97.62 87 GLN A C 1
ATOM 656 O O . GLN A 1 87 ? -0.740 -4.257 -5.764 1.00 97.62 87 GLN A O 1
ATOM 661 N N . SER A 1 88 ? -1.778 -5.983 -4.792 1.00 96.62 88 SER A N 1
ATOM 662 C CA . SER A 1 88 ? -1.362 -6.961 -5.809 1.00 96.62 88 SER A CA 1
ATOM 663 C C . SER A 1 88 ? -1.871 -6.613 -7.216 1.00 96.62 88 SER A C 1
ATOM 665 O O . SER A 1 88 ? -1.174 -6.835 -8.222 1.00 96.62 88 SER A O 1
ATOM 667 N N . LEU A 1 89 ? -3.091 -6.068 -7.299 1.00 98.06 89 LEU A N 1
ATOM 668 C CA . LEU A 1 89 ? -3.665 -5.553 -8.537 1.00 98.06 89 LEU A CA 1
ATOM 669 C C . LEU A 1 89 ? -2.918 -4.301 -9.009 1.00 98.06 89 LEU A C 1
ATOM 671 O O . LEU A 1 89 ? -2.544 -4.258 -10.180 1.00 98.06 89 LEU A O 1
ATOM 675 N N . GLY A 1 90 ? -2.628 -3.353 -8.116 1.00 98.38 90 GLY A N 1
ATOM 676 C CA . GLY A 1 90 ? -1.860 -2.139 -8.397 1.00 98.38 90 GLY A CA 1
ATOM 677 C C . GLY A 1 90 ? -0.513 -2.441 -9.049 1.00 98.38 90 GLY A C 1
ATOM 678 O O . GLY A 1 90 ? -0.225 -1.921 -10.126 1.00 98.38 90 GLY A O 1
ATOM 679 N N . ILE A 1 91 ? 0.245 -3.405 -8.513 1.00 98.44 91 ILE A N 1
ATOM 680 C CA . ILE A 1 91 ? 1.497 -3.877 -9.136 1.00 98.44 91 ILE A CA 1
ATOM 681 C C . ILE A 1 91 ? 1.264 -4.432 -10.547 1.00 98.44 91 ILE A C 1
ATOM 683 O O . ILE A 1 91 ? 2.056 -4.204 -11.459 1.00 98.44 91 ILE A O 1
ATOM 687 N N . SER A 1 92 ? 0.173 -5.169 -10.755 1.00 98.00 92 SER A N 1
ATOM 688 C CA . SER A 1 92 ? -0.161 -5.730 -12.071 1.00 98.00 92 SER A CA 1
ATOM 689 C C . SER A 1 92 ? -0.555 -4.652 -13.084 1.00 98.00 92 SER A C 1
ATOM 691 O O . SER A 1 92 ? -0.297 -4.805 -14.280 1.00 98.00 92 SER A O 1
ATOM 693 N N . LEU A 1 93 ? -1.183 -3.569 -12.624 1.00 98.44 93 LEU A N 1
ATOM 694 C CA . LEU A 1 93 ? -1.485 -2.400 -13.443 1.00 98.44 93 LEU A CA 1
ATOM 695 C C . LEU A 1 93 ? -0.207 -1.623 -13.767 1.00 98.44 93 LEU A C 1
ATOM 697 O O . LEU A 1 93 ? 0.006 -1.280 -14.929 1.00 98.44 93 LEU A O 1
ATOM 701 N N . ASP A 1 94 ? 0.684 -1.434 -12.797 1.00 98.56 94 ASP A N 1
ATOM 702 C CA . ASP A 1 94 ? 1.983 -0.792 -13.014 1.00 98.56 94 ASP A CA 1
ATOM 703 C C . ASP A 1 94 ? 2.885 -1.602 -13.945 1.00 98.56 94 ASP A C 1
ATOM 705 O O . ASP A 1 94 ? 3.594 -1.031 -14.770 1.00 98.56 94 ASP A O 1
ATOM 709 N N . GLU A 1 95 ? 2.792 -2.933 -13.929 1.00 97.81 95 GLU A N 1
ATOM 710 C CA . GLU A 1 95 ? 3.484 -3.779 -14.902 1.00 97.81 95 GLU A CA 1
ATOM 711 C C . GLU A 1 95 ? 3.047 -3.454 -16.336 1.00 97.81 95 GLU A C 1
ATOM 713 O O . GLU A 1 95 ? 3.885 -3.378 -17.238 1.00 97.81 95 GLU A O 1
ATOM 718 N N . ARG A 1 96 ? 1.750 -3.195 -16.550 1.00 97.50 96 ARG A N 1
ATOM 719 C CA . ARG A 1 96 ? 1.221 -2.763 -17.853 1.00 97.50 96 ARG A CA 1
ATOM 720 C C . ARG A 1 96 ? 1.659 -1.340 -18.190 1.00 97.50 96 ARG A C 1
ATOM 722 O O . ARG A 1 96 ? 2.218 -1.138 -19.264 1.00 97.50 96 ARG A O 1
ATOM 729 N N . ARG A 1 97 ? 1.493 -0.392 -17.262 1.00 98.06 97 ARG A N 1
ATOM 730 C CA . ARG A 1 97 ? 1.903 1.015 -17.440 1.00 98.06 97 ARG A CA 1
ATOM 731 C C . ARG A 1 97 ? 3.390 1.136 -17.753 1.00 98.06 97 ARG A C 1
ATOM 733 O O . ARG A 1 97 ? 3.774 1.896 -18.631 1.00 98.06 97 ARG A O 1
ATOM 740 N N . SER A 1 98 ? 4.235 0.329 -17.112 1.00 98.12 98 SER A N 1
ATOM 741 C CA . SER A 1 98 ? 5.683 0.351 -17.341 1.00 98.12 98 SER A CA 1
ATOM 742 C C . SER A 1 98 ? 6.087 -0.105 -18.743 1.00 98.12 98 SER A C 1
ATOM 744 O O . SER A 1 98 ? 7.154 0.275 -19.214 1.00 98.12 98 SER A O 1
ATOM 746 N N . LYS A 1 99 ? 5.256 -0.905 -19.425 1.00 95.94 99 LYS A N 1
ATOM 747 C CA . LYS A 1 99 ? 5.477 -1.268 -20.834 1.00 95.94 99 LYS A CA 1
ATOM 748 C C . LYS A 1 99 ? 5.095 -0.135 -21.783 1.00 95.94 99 LYS A C 1
ATOM 750 O O . LYS A 1 99 ? 5.669 -0.046 -22.861 1.00 95.94 99 LYS A O 1
ATOM 755 N N . GLU A 1 100 ? 4.143 0.707 -21.391 1.00 95.69 100 GLU A N 1
ATOM 756 C CA . GLU A 1 100 ? 3.726 1.885 -22.158 1.00 95.69 100 GLU A CA 1
ATOM 757 C C . GLU A 1 100 ? 4.702 3.050 -21.959 1.00 95.69 100 GLU A C 1
ATOM 759 O O . GLU A 1 100 ? 5.086 3.706 -22.924 1.00 95.69 100 GLU A O 1
ATOM 764 N N . SER A 1 101 ? 5.138 3.283 -20.717 1.00 95.25 101 SER A N 1
ATOM 765 C CA . SER A 1 101 ? 6.041 4.375 -20.359 1.00 95.25 101 SER A CA 1
ATOM 766 C C . SER A 1 101 ? 6.954 3.997 -19.190 1.00 95.25 101 SER A C 1
ATOM 768 O O . SER A 1 101 ? 6.708 4.323 -18.029 1.00 95.25 101 SER A O 1
ATOM 770 N N . ILE A 1 102 ? 8.058 3.307 -19.489 1.00 97.88 102 ILE A N 1
ATOM 771 C CA . ILE A 1 102 ? 9.080 2.976 -18.481 1.00 97.88 102 ILE A CA 1
ATOM 772 C C . ILE A 1 102 ? 9.784 4.231 -17.926 1.00 97.88 102 ILE A C 1
ATOM 774 O O . ILE A 1 102 ? 10.281 4.228 -16.799 1.00 97.88 102 ILE A O 1
ATOM 778 N N . ASP A 1 103 ? 9.784 5.323 -18.696 1.00 96.81 103 ASP A N 1
ATOM 779 C CA . ASP A 1 103 ? 10.396 6.600 -18.322 1.00 96.81 103 ASP A CA 1
ATOM 780 C C . ASP A 1 103 ? 9.710 7.244 -17.102 1.00 96.81 103 ASP A C 1
ATOM 782 O O . ASP A 1 103 ? 10.381 7.888 -16.300 1.00 96.81 103 ASP A O 1
ATOM 786 N N . GLU A 1 104 ? 8.410 7.009 -16.887 1.00 97.44 104 GLU A N 1
ATOM 787 C CA . GLU A 1 104 ? 7.704 7.484 -15.685 1.00 97.44 104 GLU A CA 1
ATOM 788 C C . GLU A 1 104 ? 8.253 6.849 -14.399 1.00 97.44 104 GLU A C 1
ATOM 790 O O . GLU A 1 104 ? 8.412 7.525 -13.383 1.00 97.44 104 GLU A O 1
ATOM 795 N N . PHE A 1 105 ? 8.615 5.566 -14.452 1.00 98.44 105 PHE A N 1
ATOM 796 C CA . PHE A 1 105 ? 9.200 4.846 -13.318 1.00 98.44 105 PHE A CA 1
ATOM 797 C C . PHE A 1 105 ? 10.663 5.235 -13.090 1.00 98.44 105 PHE A C 1
ATOM 799 O O . PHE A 1 105 ? 11.114 5.305 -11.946 1.00 98.44 105 PHE A O 1
ATOM 806 N N . ARG A 1 106 ? 11.404 5.548 -14.164 1.00 98.00 106 ARG A N 1
ATOM 807 C CA . ARG A 1 106 ? 12.735 6.163 -14.050 1.00 98.00 106 ARG A CA 1
ATOM 808 C C . ARG A 1 106 ? 12.656 7.500 -13.329 1.00 98.00 106 ARG A C 1
ATOM 810 O O . ARG A 1 106 ? 13.446 7.745 -12.422 1.00 98.00 106 ARG A O 1
ATOM 817 N N . ASP A 1 107 ? 11.735 8.361 -13.736 1.00 97.88 107 ASP A N 1
ATOM 818 C CA . ASP A 1 107 ? 11.625 9.701 -13.168 1.00 97.88 107 ASP A CA 1
ATOM 819 C C . ASP A 1 107 ? 11.169 9.650 -11.703 1.00 97.88 107 ASP A C 1
ATOM 821 O O . ASP A 1 107 ? 11.697 10.400 -10.883 1.00 97.88 107 ASP A O 1
ATOM 825 N N . LEU A 1 108 ? 10.286 8.705 -11.352 1.00 98.44 108 LEU A N 1
ATOM 826 C CA . LEU A 1 108 ? 9.957 8.391 -9.960 1.00 98.44 108 LEU A CA 1
ATOM 827 C C . LEU A 1 108 ? 11.206 7.989 -9.159 1.00 98.44 108 LEU A C 1
ATOM 829 O O . LEU A 1 108 ? 11.444 8.546 -8.092 1.00 98.44 108 LEU A O 1
ATOM 833 N N . MET A 1 109 ? 12.030 7.065 -9.671 1.00 98.44 109 MET A N 1
ATOM 834 C CA . MET A 1 109 ? 13.282 6.684 -9.003 1.00 98.44 109 MET A CA 1
ATOM 835 C C . MET A 1 109 ? 14.188 7.891 -8.758 1.00 98.44 109 MET A C 1
ATOM 837 O O . MET A 1 109 ? 14.663 8.088 -7.644 1.00 98.44 109 MET A O 1
ATOM 841 N N . LEU A 1 110 ? 14.388 8.726 -9.780 1.00 97.81 110 LEU A N 1
ATOM 842 C CA . LEU A 1 110 ? 15.224 9.921 -9.673 1.00 97.81 110 LEU A CA 1
ATOM 843 C C . LEU A 1 110 ? 14.661 10.930 -8.664 1.00 97.81 110 LEU A C 1
ATOM 845 O O . LEU A 1 110 ? 15.435 11.579 -7.957 1.00 97.81 110 LEU A O 1
ATOM 849 N N . SER A 1 111 ? 13.333 11.082 -8.579 1.00 97.19 111 SER A N 1
ATOM 850 C CA . SER A 1 111 ? 12.723 11.992 -7.604 1.00 97.19 111 SER A CA 1
ATOM 851 C C . SER A 1 111 ? 12.922 11.494 -6.173 1.00 97.19 111 SER A C 1
ATOM 853 O O . SER A 1 111 ? 13.276 12.293 -5.308 1.00 97.19 111 SER A O 1
ATOM 855 N N . LEU A 1 112 ? 12.750 10.190 -5.937 1.00 98.31 112 LEU A N 1
ATOM 856 C CA . LEU A 1 112 ? 12.949 9.562 -4.628 1.00 98.31 112 LEU A CA 1
ATOM 857 C C . LEU A 1 112 ? 14.422 9.618 -4.187 1.00 98.31 112 LEU A C 1
ATOM 859 O O . LEU A 1 112 ? 14.714 9.963 -3.044 1.00 98.31 112 LEU A O 1
ATOM 863 N N . GLU A 1 113 ? 15.369 9.363 -5.093 1.00 98.12 113 GLU A N 1
ATOM 864 C CA . GLU A 1 113 ? 16.805 9.514 -4.807 1.00 98.12 113 GLU A CA 1
ATOM 865 C C . GLU A 1 113 ? 17.168 10.958 -4.458 1.00 98.12 113 GLU A C 1
ATOM 867 O O . GLU A 1 113 ? 17.895 11.213 -3.499 1.00 98.12 113 GLU A O 1
ATOM 872 N N . LYS A 1 114 ? 16.636 11.930 -5.211 1.00 97.19 114 LYS A N 1
ATOM 873 C CA . LYS A 1 114 ? 16.870 13.355 -4.948 1.00 97.19 114 LYS A CA 1
ATOM 874 C C . LYS A 1 114 ? 16.317 13.787 -3.587 1.00 97.19 114 LYS A C 1
ATOM 876 O O . LYS A 1 114 ? 16.893 14.680 -2.966 1.00 97.19 114 LYS A O 1
ATOM 881 N N . ALA A 1 115 ? 15.226 13.173 -3.135 1.00 96.38 115 ALA A N 1
ATOM 882 C CA . ALA A 1 115 ? 14.664 13.382 -1.804 1.00 96.38 115 ALA A CA 1
ATOM 883 C C . ALA A 1 115 ? 15.460 12.671 -0.689 1.00 96.38 115 ALA A C 1
ATOM 885 O O . ALA A 1 115 ? 15.210 12.919 0.487 1.00 96.38 115 ALA A O 1
ATOM 886 N N . GLY A 1 116 ? 16.433 11.819 -1.038 1.00 97.75 116 GLY A N 1
ATOM 887 C CA . GLY A 1 116 ? 17.170 10.989 -0.082 1.00 97.75 116 GLY A CA 1
ATOM 888 C C . GLY A 1 116 ? 16.346 9.821 0.465 1.00 97.75 116 GLY A C 1
ATOM 889 O O . GLY A 1 116 ? 16.701 9.254 1.494 1.00 97.75 116 GLY A O 1
ATOM 890 N N . GLU A 1 117 ? 15.243 9.480 -0.201 1.00 97.81 117 GLU A N 1
ATOM 891 C CA . GLU A 1 117 ? 14.304 8.444 0.230 1.00 97.81 117 GLU A CA 1
ATOM 892 C C . GLU A 1 117 ? 14.651 7.077 -0.362 1.00 97.81 117 GLU A C 1
ATOM 894 O O . GLU A 1 117 ? 14.281 6.068 0.222 1.00 97.81 117 GLU A O 1
ATOM 899 N N . LEU A 1 118 ? 15.370 7.031 -1.487 1.00 98.38 118 LEU A N 1
ATOM 900 C CA . LEU A 1 118 ? 15.733 5.800 -2.187 1.00 98.38 118 LEU A CA 1
ATOM 901 C C . LEU A 1 118 ? 17.245 5.712 -2.418 1.00 98.38 118 LEU A C 1
ATOM 903 O O . LEU A 1 118 ? 17.852 6.652 -2.928 1.00 98.38 118 LEU A O 1
ATOM 907 N N . ASP A 1 119 ? 17.821 4.545 -2.129 1.00 97.75 119 ASP A N 1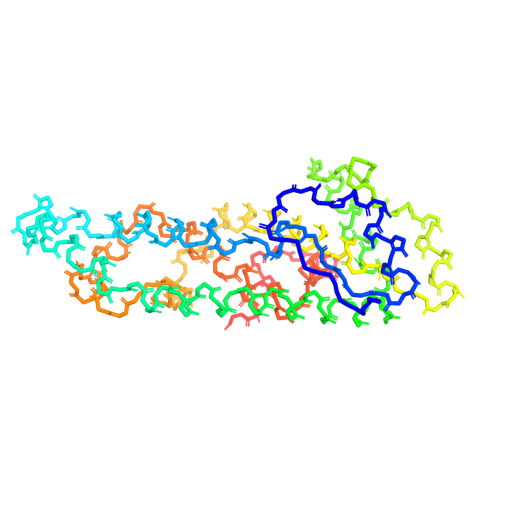
ATOM 908 C CA . ASP A 1 119 ? 19.117 4.108 -2.653 1.00 97.75 119 ASP A CA 1
ATOM 909 C C . ASP A 1 119 ? 18.866 2.970 -3.651 1.00 97.75 119 ASP A C 1
ATOM 911 O O . ASP A 1 119 ? 18.594 1.829 -3.272 1.00 97.75 119 ASP A O 1
ATOM 915 N N . ARG A 1 120 ? 18.933 3.279 -4.953 1.00 95.38 120 ARG A N 1
ATOM 916 C CA . ARG A 1 120 ? 18.650 2.291 -6.006 1.00 95.38 120 ARG A CA 1
ATOM 917 C C . ARG A 1 120 ? 19.579 1.084 -5.962 1.00 95.38 120 ARG A C 1
ATOM 919 O O . ARG A 1 120 ? 19.149 -0.008 -6.324 1.00 95.38 120 ARG A O 1
ATOM 926 N N . ALA A 1 121 ? 20.842 1.276 -5.584 1.00 95.44 121 ALA A N 1
ATOM 927 C CA . ALA A 1 121 ? 21.812 0.192 -5.575 1.00 95.44 121 ALA A CA 1
ATOM 928 C C . ALA A 1 121 ? 21.533 -0.771 -4.417 1.00 95.44 121 ALA A C 1
ATOM 930 O O . ALA A 1 121 ? 21.607 -1.983 -4.610 1.00 95.44 121 ALA A O 1
ATOM 931 N N . ALA A 1 122 ? 21.159 -0.238 -3.248 1.00 95.94 122 ALA A N 1
ATOM 932 C CA . ALA A 1 122 ? 20.758 -1.046 -2.097 1.00 95.94 122 ALA A CA 1
ATOM 933 C C . ALA A 1 122 ? 19.510 -1.898 -2.388 1.00 95.94 122 ALA A C 1
ATOM 935 O O . ALA A 1 122 ? 19.429 -3.043 -1.949 1.00 95.94 122 ALA A O 1
ATOM 936 N N . GLU A 1 123 ? 18.581 -1.361 -3.178 1.00 96.50 123 GLU A N 1
ATOM 937 C CA . GLU A 1 123 ? 17.329 -2.024 -3.558 1.00 96.50 123 GLU A CA 1
ATOM 938 C C . GLU A 1 123 ? 17.428 -2.886 -4.834 1.00 96.50 123 GLU A C 1
ATOM 940 O O . GLU A 1 123 ? 16.426 -3.428 -5.308 1.00 96.50 123 GLU A O 1
ATOM 945 N N . GLU A 1 124 ? 18.629 -3.025 -5.413 1.00 96.81 124 GLU A N 1
ATOM 946 C CA . GLU A 1 124 ? 18.881 -3.785 -6.650 1.00 96.81 124 GLU A CA 1
ATOM 947 C C . GLU A 1 124 ? 17.998 -3.315 -7.832 1.00 96.81 124 GLU A C 1
ATOM 949 O O . GLU A 1 124 ? 17.561 -4.104 -8.677 1.00 96.81 124 GLU A O 1
ATOM 954 N N . LEU A 1 125 ? 17.718 -2.008 -7.890 1.00 98.06 125 LEU A N 1
ATOM 955 C CA . LEU A 1 125 ? 16.943 -1.368 -8.953 1.00 98.06 125 LEU A CA 1
ATOM 956 C C . LEU A 1 125 ? 17.819 -1.036 -10.176 1.00 98.06 125 LEU A C 1
ATOM 958 O O . LEU A 1 125 ? 19.018 -0.769 -10.047 1.00 98.06 125 LEU A O 1
ATOM 962 N N . PRO A 1 126 ? 17.242 -1.016 -11.393 1.00 97.56 126 PRO A N 1
ATOM 963 C CA . PRO A 1 126 ? 17.998 -0.775 -12.618 1.00 97.56 126 PRO A CA 1
ATOM 964 C C . PRO A 1 126 ? 18.568 0.650 -12.686 1.00 97.56 126 PRO A C 1
ATOM 966 O O . PRO A 1 126 ? 17.921 1.636 -12.318 1.00 97.56 126 PRO A O 1
ATOM 969 N N . SER A 1 127 ? 19.768 0.768 -13.258 1.00 97.06 127 SER A N 1
ATOM 970 C CA . SER A 1 127 ? 20.342 2.064 -13.619 1.00 97.06 127 SER A CA 1
ATOM 971 C C . SER A 1 127 ? 19.570 2.716 -14.771 1.00 97.06 127 SER A C 1
ATOM 973 O O . SER A 1 127 ? 18.821 2.064 -15.504 1.00 97.06 127 SER A O 1
ATOM 975 N N . THR A 1 128 ? 19.796 4.013 -14.978 1.00 96.88 128 THR A N 1
ATOM 976 C CA . THR A 1 128 ? 19.204 4.753 -16.101 1.00 96.88 128 THR A CA 1
ATOM 977 C C . THR A 1 128 ? 19.551 4.129 -17.459 1.00 96.88 128 THR A C 1
ATOM 979 O O . THR A 1 128 ? 18.671 4.019 -18.310 1.00 96.88 128 THR A O 1
ATOM 982 N N . ASP A 1 129 ? 20.784 3.651 -17.644 1.00 97.56 129 ASP A N 1
ATOM 983 C CA . ASP A 1 129 ? 21.214 3.006 -18.894 1.00 97.56 129 ASP A CA 1
ATOM 984 C C . ASP A 1 129 ? 20.456 1.695 -19.149 1.00 97.56 129 ASP A C 1
ATOM 986 O O . ASP A 1 129 ? 20.010 1.441 -20.267 1.00 97.56 129 ASP A O 1
ATOM 990 N N . VAL A 1 130 ? 20.224 0.897 -18.098 1.00 97.44 130 VAL A N 1
ATOM 991 C CA . VAL A 1 130 ? 19.427 -0.339 -18.187 1.00 97.44 130 VAL A CA 1
ATOM 992 C C . VAL A 1 130 ? 17.971 -0.029 -18.539 1.00 97.44 130 VAL A C 1
ATOM 994 O O . VAL A 1 130 ? 17.356 -0.759 -19.318 1.00 97.44 130 VAL A O 1
ATOM 997 N N . ILE A 1 131 ? 17.400 1.052 -17.997 1.00 97.94 131 ILE A N 1
ATOM 998 C CA . ILE A 1 131 ? 16.049 1.494 -18.368 1.00 97.94 131 ILE A CA 1
ATOM 999 C C . ILE A 1 131 ? 15.980 1.883 -19.849 1.00 97.94 131 ILE A C 1
ATOM 1001 O O . ILE A 1 131 ? 15.050 1.464 -20.538 1.00 97.94 131 ILE A O 1
ATOM 1005 N N . ILE A 1 132 ? 16.967 2.632 -20.350 1.00 97.31 132 ILE A N 1
ATOM 1006 C CA . ILE A 1 132 ? 17.041 3.030 -21.764 1.00 97.31 132 ILE A CA 1
ATOM 1007 C C . ILE A 1 132 ? 17.134 1.794 -22.668 1.00 97.31 132 ILE A C 1
ATOM 1009 O O . ILE A 1 132 ? 16.362 1.674 -23.617 1.00 97.31 132 ILE A O 1
ATOM 1013 N N . GLU A 1 133 ? 18.000 0.831 -22.340 1.00 97.62 133 GLU A N 1
ATOM 1014 C CA . GLU A 1 133 ? 18.123 -0.423 -23.096 1.00 97.62 133 GLU A CA 1
ATOM 1015 C C . GLU A 1 133 ? 16.803 -1.212 -23.125 1.00 97.62 133 GLU A C 1
ATOM 1017 O O . GLU A 1 133 ? 16.398 -1.726 -24.172 1.00 97.62 133 GLU A O 1
ATOM 1022 N N . ARG A 1 134 ? 16.104 -1.301 -21.984 1.00 97.06 134 ARG A N 1
ATOM 1023 C CA . ARG A 1 134 ? 14.796 -1.969 -21.888 1.00 97.06 134 ARG A CA 1
ATOM 1024 C C . ARG A 1 134 ? 13.752 -1.265 -22.748 1.00 97.06 134 ARG A C 1
ATOM 1026 O O . ARG A 1 134 ? 13.061 -1.938 -23.513 1.00 97.06 134 ARG A O 1
ATOM 1033 N N . ARG A 1 135 ? 13.682 0.067 -22.685 1.00 96.94 135 ARG A N 1
ATOM 1034 C CA . ARG A 1 135 ? 12.783 0.881 -23.515 1.00 96.94 135 ARG A CA 1
ATOM 1035 C C . ARG A 1 135 ? 13.009 0.620 -25.002 1.00 96.94 135 ARG A C 1
ATOM 1037 O O . ARG A 1 135 ? 12.052 0.355 -25.721 1.00 96.94 135 ARG A O 1
ATOM 1044 N N . ASP A 1 136 ? 14.262 0.638 -25.450 1.00 96.75 136 ASP A N 1
ATOM 1045 C CA . ASP A 1 136 ? 14.619 0.443 -26.863 1.00 96.75 136 ASP A CA 1
ATOM 1046 C C . ASP A 1 136 ? 14.273 -0.974 -27.363 1.00 96.75 136 ASP A C 1
ATOM 1048 O O . ASP A 1 136 ? 14.089 -1.197 -28.560 1.00 96.75 136 ASP A O 1
ATOM 1052 N N . ARG A 1 137 ? 14.116 -1.933 -26.441 1.00 95.94 137 ARG A N 1
ATOM 1053 C CA . ARG A 1 137 ? 13.624 -3.296 -26.697 1.00 95.94 137 ARG A CA 1
ATOM 1054 C C . ARG A 1 137 ? 12.116 -3.471 -26.470 1.00 95.94 137 ARG A C 1
ATOM 1056 O O . ARG A 1 137 ? 11.631 -4.599 -26.551 1.00 95.94 137 ARG A O 1
ATOM 1063 N N . GLY A 1 138 ? 11.377 -2.405 -26.157 1.00 94.88 138 GLY A N 1
ATOM 1064 C CA . GLY A 1 138 ? 9.945 -2.464 -25.842 1.00 94.88 138 GLY A CA 1
ATOM 1065 C C . GLY A 1 138 ? 9.625 -3.220 -24.545 1.00 94.88 138 GLY A C 1
ATOM 1066 O O . GLY A 1 138 ? 8.565 -3.833 -24.423 1.00 94.88 138 GLY A O 1
ATOM 1067 N N . GLN A 1 139 ? 10.558 -3.241 -23.592 1.00 96.06 139 GLN A N 1
ATOM 1068 C CA . GLN A 1 139 ? 10.424 -3.920 -22.305 1.00 96.06 139 GLN A CA 1
ATOM 1069 C C . GLN A 1 139 ? 10.109 -2.921 -21.186 1.00 96.06 139 GLN A C 1
ATOM 1071 O O . GLN A 1 139 ? 10.682 -1.837 -21.137 1.00 96.06 139 GLN A O 1
ATOM 1076 N N . GLY A 1 140 ? 9.247 -3.328 -20.250 1.00 97.56 140 GLY A N 1
ATOM 1077 C CA . GLY A 1 140 ? 8.945 -2.580 -19.026 1.00 97.56 140 GLY A CA 1
ATOM 1078 C C . GLY A 1 140 ? 9.835 -2.955 -17.833 1.00 97.56 140 GLY A C 1
ATOM 1079 O O . GLY A 1 140 ? 10.832 -3.688 -17.956 1.00 97.56 140 GLY A O 1
ATOM 1080 N N . MET A 1 141 ? 9.434 -2.480 -16.654 1.00 98.19 141 MET A N 1
ATOM 1081 C CA . MET A 1 141 ? 10.025 -2.863 -15.366 1.00 98.19 141 MET A CA 1
ATOM 1082 C C . MET A 1 141 ? 9.750 -4.342 -15.057 1.00 98.19 141 MET A C 1
ATOM 1084 O O . MET A 1 141 ? 8.803 -4.936 -15.573 1.00 98.19 141 MET A O 1
ATOM 1088 N N . ALA A 1 142 ? 10.594 -4.962 -14.234 1.00 97.88 142 ALA A N 1
ATOM 1089 C CA . ALA A 1 142 ? 10.323 -6.288 -13.699 1.00 97.88 142 ALA A CA 1
ATOM 1090 C C . ALA A 1 142 ? 9.359 -6.143 -12.524 1.00 97.88 142 ALA A C 1
ATOM 1092 O O . ALA A 1 142 ? 9.446 -5.188 -11.754 1.00 97.88 142 ALA A O 1
ATOM 1093 N N . ARG A 1 143 ? 8.468 -7.116 -12.348 1.00 97.75 143 ARG A N 1
ATOM 1094 C CA . ARG A 1 143 ? 7.459 -7.077 -11.288 1.00 97.75 143 ARG A CA 1
ATOM 1095 C C . ARG A 1 143 ? 8.039 -6.850 -9.873 1.00 97.75 143 ARG A C 1
ATOM 1097 O O . ARG A 1 143 ? 7.517 -5.980 -9.184 1.00 97.75 143 ARG A O 1
ATOM 1104 N N . PRO A 1 144 ? 9.147 -7.495 -9.456 1.00 98.38 144 PRO A N 1
ATOM 1105 C CA . PRO A 1 144 ? 9.767 -7.219 -8.152 1.00 98.38 144 PRO A CA 1
ATOM 1106 C C . PRO A 1 144 ? 10.365 -5.815 -8.022 1.00 98.38 144 PRO A C 1
ATOM 1108 O O . PRO A 1 144 ? 10.384 -5.266 -6.926 1.00 98.38 144 PRO A O 1
ATOM 1111 N N . GLU A 1 145 ? 10.837 -5.219 -9.123 1.00 98.56 145 GLU A N 1
ATOM 1112 C CA . GLU A 1 145 ? 11.311 -3.826 -9.130 1.00 98.56 145 GLU A CA 1
ATOM 1113 C C . GLU A 1 145 ? 10.125 -2.872 -8.904 1.00 98.56 145 GLU A C 1
ATOM 1115 O O . GLU A 1 145 ? 10.239 -1.897 -8.167 1.00 98.56 145 GLU A O 1
ATOM 1120 N N . LEU A 1 146 ? 8.959 -3.182 -9.488 1.00 98.62 146 LEU A N 1
ATOM 1121 C CA . LEU A 1 146 ? 7.729 -2.419 -9.267 1.00 98.62 146 LEU A CA 1
ATOM 1122 C C . LEU A 1 146 ? 7.238 -2.527 -7.826 1.00 98.62 146 LEU A C 1
ATOM 1124 O O . LEU A 1 146 ? 6.855 -1.509 -7.269 1.00 98.62 146 LEU A O 1
ATOM 1128 N N . CYS A 1 147 ? 7.298 -3.706 -7.197 1.00 98.44 147 CYS A N 1
ATOM 1129 C CA . CYS A 1 147 ? 6.947 -3.861 -5.780 1.00 98.44 147 CYS A CA 1
ATOM 1130 C C . CYS A 1 147 ? 7.752 -2.915 -4.876 1.00 98.44 147 CYS A C 1
ATOM 1132 O O . CYS A 1 147 ? 7.181 -2.272 -3.997 1.00 98.44 147 CYS A O 1
ATOM 1134 N N . VAL A 1 148 ? 9.057 -2.787 -5.132 1.00 98.25 148 VAL A N 1
ATOM 1135 C CA . VAL A 1 148 ? 9.930 -1.852 -4.411 1.00 98.25 148 VAL A CA 1
ATOM 1136 C C . VAL A 1 148 ? 9.490 -0.406 -4.656 1.00 98.25 148 VAL A C 1
ATOM 1138 O O . VAL A 1 148 ? 9.204 0.320 -3.705 1.00 98.25 148 VAL A O 1
ATOM 1141 N N . LEU A 1 149 ? 9.366 0.019 -5.920 1.00 98.31 149 LEU A N 1
ATOM 1142 C CA . LEU A 1 149 ? 8.971 1.399 -6.242 1.00 98.31 149 LEU A CA 1
ATOM 1143 C C . LEU A 1 149 ? 7.595 1.772 -5.698 1.00 98.31 149 LEU A C 1
ATOM 1145 O O . LEU A 1 149 ? 7.383 2.910 -5.287 1.00 98.31 149 LEU A O 1
ATOM 1149 N N . PHE A 1 150 ? 6.672 0.820 -5.678 1.00 98.31 150 PHE A N 1
ATOM 1150 C CA . PHE A 1 150 ? 5.334 0.993 -5.141 1.00 98.31 150 PHE A CA 1
ATOM 1151 C C . PHE A 1 150 ? 5.365 1.273 -3.635 1.00 98.31 150 PHE A C 1
ATOM 1153 O O . PHE A 1 150 ? 4.715 2.211 -3.172 1.00 98.31 150 PHE A O 1
ATOM 1160 N N . ALA A 1 151 ? 6.185 0.535 -2.879 1.00 97.94 151 ALA A N 1
ATOM 1161 C CA . ALA A 1 151 ? 6.382 0.771 -1.452 1.00 97.94 151 ALA A CA 1
ATOM 1162 C C . ALA A 1 151 ? 7.002 2.152 -1.175 1.00 97.94 151 ALA A C 1
ATOM 1164 O O . ALA A 1 151 ? 6.483 2.900 -0.344 1.00 97.94 151 ALA A O 1
ATOM 1165 N N . TYR A 1 152 ? 8.056 2.530 -1.907 1.00 98.50 152 TYR A N 1
ATOM 1166 C CA . TYR A 1 152 ? 8.692 3.843 -1.746 1.00 98.50 152 TYR A CA 1
ATOM 1167 C C . TYR A 1 152 ? 7.779 5.004 -2.146 1.00 98.50 152 TYR A C 1
ATOM 1169 O O . TYR A 1 152 ? 7.727 6.008 -1.437 1.00 98.50 152 TYR A O 1
ATOM 1177 N N . ALA A 1 153 ? 7.010 4.861 -3.229 1.00 98.38 153 ALA A N 1
ATOM 1178 C CA . ALA A 1 153 ? 6.031 5.864 -3.634 1.00 98.38 153 ALA A CA 1
ATOM 1179 C C . ALA A 1 153 ? 4.981 6.092 -2.540 1.00 98.38 153 ALA A C 1
ATOM 1181 O O . ALA A 1 153 ? 4.699 7.237 -2.186 1.00 98.38 153 ALA A O 1
ATOM 1182 N N . LYS A 1 154 ? 4.451 5.012 -1.948 1.00 98.38 154 LYS A N 1
ATOM 1183 C CA . LYS A 1 154 ? 3.516 5.107 -0.821 1.00 98.38 154 LYS A CA 1
ATOM 1184 C C . LYS A 1 154 ? 4.159 5.743 0.407 1.00 98.38 154 LYS A C 1
ATOM 1186 O O . LYS A 1 154 ? 3.530 6.582 1.040 1.00 98.38 154 LYS A O 1
ATOM 1191 N N . LEU A 1 155 ? 5.387 5.363 0.755 1.00 98.00 155 LEU A N 1
ATOM 1192 C CA . LEU A 1 155 ? 6.083 5.911 1.920 1.00 98.00 155 LEU A CA 1
ATOM 1193 C C . LEU A 1 155 ? 6.311 7.423 1.780 1.00 98.00 155 LEU A C 1
ATOM 1195 O O . LEU A 1 155 ? 5.954 8.181 2.683 1.00 98.00 155 LEU A O 1
ATOM 1199 N N . SER A 1 156 ? 6.836 7.846 0.628 1.00 98.12 156 SER A N 1
ATOM 1200 C CA . SER A 1 156 ? 7.058 9.255 0.293 1.00 98.12 156 SER A CA 1
ATOM 1201 C C . SER A 1 156 ? 5.753 10.048 0.348 1.00 98.12 156 SER A C 1
ATOM 1203 O O . SER A 1 156 ? 5.655 11.076 1.022 1.00 98.12 156 SER A O 1
ATOM 1205 N N . LEU A 1 157 ? 4.701 9.527 -0.291 1.00 97.94 157 LEU A N 1
ATOM 1206 C CA . LEU A 1 157 ? 3.412 10.201 -0.350 1.00 97.94 157 LEU A CA 1
ATOM 1207 C C . LEU A 1 157 ? 2.747 10.306 1.026 1.00 97.94 157 LEU A C 1
ATOM 1209 O O . LEU A 1 157 ? 2.265 11.380 1.382 1.00 97.94 157 LEU A O 1
ATOM 1213 N N . LYS A 1 158 ? 2.786 9.241 1.840 1.00 98.06 158 LYS A N 1
ATOM 1214 C CA . LYS A 1 158 ? 2.279 9.274 3.221 1.00 98.06 158 LYS A CA 1
ATOM 1215 C C . LYS A 1 158 ? 2.974 10.360 4.040 1.00 98.06 158 LYS A C 1
ATOM 1217 O O . LYS A 1 158 ? 2.295 11.111 4.735 1.00 98.06 158 LYS A O 1
ATOM 1222 N N . ALA A 1 159 ? 4.299 10.486 3.942 1.00 97.25 159 ALA A N 1
ATOM 1223 C CA . ALA A 1 159 ? 5.043 11.518 4.664 1.00 97.25 159 ALA A CA 1
ATOM 1224 C C . ALA A 1 159 ? 4.618 12.937 4.244 1.00 97.25 159 ALA A C 1
ATOM 1226 O O . ALA A 1 159 ? 4.364 13.792 5.096 1.00 97.25 159 ALA A O 1
ATOM 1227 N N . GLN A 1 160 ? 4.472 13.171 2.937 1.00 96.44 160 GLN A N 1
ATOM 1228 C CA . GLN A 1 160 ? 4.028 14.458 2.396 1.00 96.44 160 GLN A CA 1
ATOM 1229 C C . GLN A 1 160 ? 2.605 14.803 2.856 1.00 96.44 160 GLN A C 1
ATOM 1231 O O . GLN A 1 160 ? 2.364 15.901 3.358 1.00 96.44 160 GLN A O 1
ATOM 1236 N N . LEU A 1 161 ? 1.672 13.854 2.766 1.00 97.06 161 LEU A N 1
ATOM 1237 C CA . LEU A 1 161 ? 0.278 14.059 3.159 1.00 97.06 161 LEU A CA 1
ATOM 1238 C C . LEU A 1 161 ? 0.098 14.242 4.661 1.00 97.06 161 LEU A C 1
ATOM 1240 O O . LEU A 1 161 ? -0.674 15.107 5.077 1.00 97.06 161 LEU A O 1
ATOM 1244 N N . LEU A 1 162 ? 0.843 13.504 5.483 1.00 96.81 162 LEU A N 1
ATOM 1245 C CA . LEU A 1 162 ? 0.782 13.650 6.934 1.00 96.81 162 LEU A CA 1
ATOM 1246 C C . LEU A 1 162 ? 1.258 15.038 7.392 1.00 96.81 162 LEU A C 1
ATOM 1248 O O . LEU A 1 162 ? 0.801 15.534 8.423 1.00 96.81 162 LEU A O 1
ATOM 1252 N N . SER A 1 163 ? 2.135 15.684 6.618 1.00 95.75 163 SER A N 1
ATOM 1253 C CA . SER A 1 163 ? 2.574 17.067 6.853 1.00 95.75 163 SER A CA 1
ATOM 1254 C C . SER A 1 163 ? 1.595 18.135 6.335 1.00 95.75 163 SER A C 1
ATOM 1256 O O . SER A 1 163 ? 1.772 19.319 6.616 1.00 95.75 163 SER A O 1
ATOM 1258 N N . SER A 1 164 ? 0.558 17.720 5.604 1.00 96.31 164 SER A N 1
ATOM 1259 C CA . SER A 1 164 ? -0.423 18.594 4.954 1.00 96.31 164 SER A CA 1
ATOM 1260 C C . SER A 1 164 ? -1.714 18.763 5.768 1.00 96.31 164 SER A C 1
ATOM 1262 O O . SER A 1 164 ? -1.913 18.122 6.806 1.00 96.31 164 SER A O 1
ATOM 1264 N N . SER A 1 165 ? -2.625 19.609 5.276 1.00 96.06 165 SER A N 1
ATOM 1265 C CA . SER A 1 165 ? -3.961 19.780 5.869 1.00 96.06 165 SER A CA 1
ATOM 1266 C C . SER A 1 165 ? -4.984 18.736 5.400 1.00 96.06 165 SER A C 1
ATOM 1268 O O . SER A 1 165 ? -6.047 18.605 6.004 1.00 96.06 165 SER A O 1
ATOM 1270 N N . LEU A 1 166 ? -4.661 17.966 4.354 1.00 96.38 166 LEU A N 1
ATOM 1271 C CA . LEU A 1 166 ? -5.591 17.045 3.700 1.00 96.38 166 LEU A CA 1
ATOM 1272 C C . LEU A 1 166 ? -6.216 15.987 4.629 1.00 96.38 166 LEU A C 1
ATOM 1274 O O . LEU A 1 166 ? -7.422 15.785 4.521 1.00 96.38 166 LEU A O 1
ATOM 1278 N N . PRO A 1 167 ? -5.486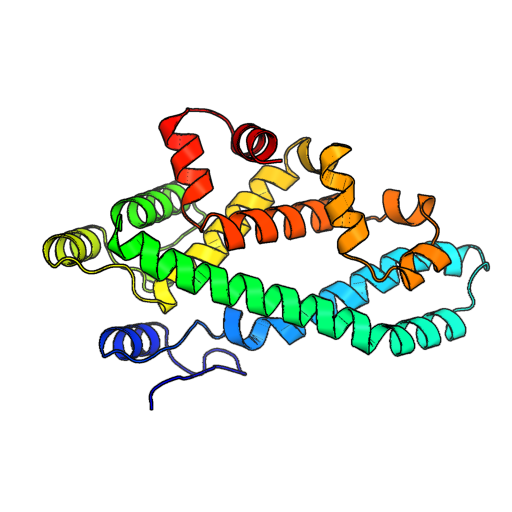 15.353 5.571 1.00 96.88 167 PRO A N 1
ATOM 1279 C CA . PRO A 1 167 ? -6.075 14.336 6.452 1.00 96.88 167 PRO A CA 1
ATOM 1280 C C . PRO A 1 167 ? -7.134 14.869 7.433 1.00 96.88 167 PRO A C 1
ATOM 1282 O O . PRO A 1 167 ? -7.858 14.084 8.050 1.00 96.88 167 PRO A O 1
ATOM 1285 N N . ASP A 1 168 ? -7.208 16.191 7.620 1.00 95.50 168 ASP A N 1
ATOM 1286 C CA . ASP A 1 168 ? -8.236 16.826 8.453 1.00 95.50 168 ASP A CA 1
ATOM 1287 C C . ASP A 1 168 ? -9.469 17.244 7.640 1.00 95.50 168 ASP A C 1
ATOM 1289 O O . ASP A 1 168 ? -10.476 17.639 8.231 1.00 95.50 168 ASP A O 1
ATOM 1293 N N . ASP A 1 169 ? -9.402 17.174 6.307 1.00 96.44 169 ASP A N 1
ATOM 1294 C CA . ASP A 1 169 ? -10.470 17.638 5.429 1.00 96.44 169 ASP A CA 1
ATOM 1295 C C . ASP A 1 169 ? -11.703 16.724 5.529 1.00 96.44 169 ASP A C 1
ATOM 1297 O O . ASP A 1 169 ? -11.552 15.501 5.406 1.00 96.44 169 ASP A O 1
ATOM 1301 N N . PRO A 1 170 ? -12.923 17.279 5.691 1.00 95.38 170 PRO A N 1
ATOM 1302 C CA . PRO A 1 170 ? -14.162 16.504 5.727 1.00 95.38 170 PRO A CA 1
ATOM 1303 C C . PRO A 1 170 ? -14.335 15.522 4.560 1.00 95.38 170 PRO A C 1
ATOM 1305 O O . PRO A 1 170 ? -14.938 14.465 4.740 1.00 95.38 170 PRO A O 1
ATOM 1308 N N . VAL A 1 171 ? -13.788 15.824 3.374 1.00 95.81 171 VAL A N 1
ATOM 1309 C CA . VAL A 1 171 ? -13.868 14.926 2.207 1.00 95.81 171 VAL A CA 1
ATOM 1310 C C . VAL A 1 171 ? -13.185 13.573 2.457 1.00 95.81 171 VAL A C 1
ATOM 1312 O O . VAL A 1 171 ? -13.575 12.561 1.881 1.00 95.81 171 VAL A O 1
ATOM 1315 N N . THR A 1 172 ? -12.200 13.527 3.360 1.00 96.62 172 THR A N 1
ATOM 1316 C CA . THR A 1 172 ? -11.429 12.317 3.679 1.00 96.62 172 THR A CA 1
ATOM 1317 C C . THR A 1 172 ? -12.009 11.490 4.830 1.00 96.62 172 THR A C 1
ATOM 1319 O O . THR A 1 172 ? -11.512 10.399 5.113 1.00 96.62 172 THR A O 1
ATOM 1322 N N . GLU A 1 173 ? -13.090 11.938 5.481 1.00 95.75 173 GLU A N 1
ATOM 1323 C CA . GLU A 1 173 ? -13.697 11.220 6.616 1.00 95.75 173 GLU A CA 1
ATOM 1324 C C . GLU A 1 173 ? -14.159 9.801 6.253 1.00 95.75 173 GLU A C 1
ATOM 1326 O O . GLU A 1 173 ? -14.168 8.910 7.107 1.00 95.75 173 GLU A O 1
ATOM 1331 N N . GLY A 1 174 ? -14.500 9.577 4.979 1.00 96.81 174 GLY A N 1
ATOM 1332 C CA . GLY A 1 174 ? -14.865 8.263 4.455 1.00 96.81 174 GLY A CA 1
ATOM 1333 C C . GLY A 1 174 ? -13.780 7.205 4.676 1.00 96.81 174 GLY A C 1
ATOM 1334 O O . GLY A 1 174 ? -14.115 6.077 5.030 1.00 96.81 174 GLY A O 1
ATOM 1335 N N . TYR A 1 175 ? -12.499 7.576 4.575 1.00 97.81 175 TYR A N 1
ATOM 1336 C CA . TYR A 1 175 ? -11.380 6.659 4.812 1.00 97.81 175 TYR A CA 1
ATOM 1337 C C . TYR A 1 175 ? -11.302 6.217 6.276 1.00 97.81 175 TYR A C 1
ATOM 1339 O O . TYR A 1 175 ? -11.120 5.037 6.562 1.00 97.81 175 TYR A O 1
ATOM 1347 N N . LEU A 1 176 ? -11.528 7.136 7.221 1.00 97.81 176 LEU A N 1
ATOM 1348 C CA . LEU A 1 176 ? -11.551 6.793 8.646 1.00 97.81 176 LEU A CA 1
ATOM 1349 C C . LEU A 1 176 ? -12.732 5.877 8.990 1.00 97.81 1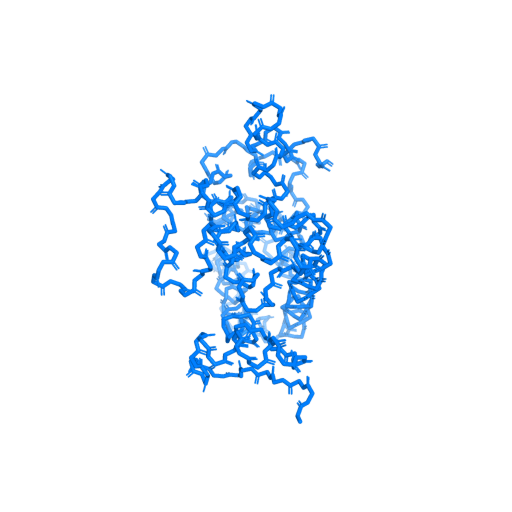76 LEU A C 1
ATOM 1351 O O . LEU A 1 176 ? -12.595 4.958 9.796 1.00 97.81 176 LEU A O 1
ATOM 1355 N N . LEU A 1 177 ? -13.900 6.142 8.400 1.00 97.19 177 LEU A N 1
ATOM 1356 C CA . LEU A 1 177 ? -15.100 5.331 8.605 1.00 97.19 177 LEU A CA 1
ATOM 1357 C C . LEU A 1 177 ? -14.966 3.939 7.978 1.00 97.19 177 LEU A C 1
ATOM 1359 O O . LEU A 1 177 ? -15.457 2.979 8.562 1.00 97.19 177 LEU A O 1
ATOM 1363 N N . GLY A 1 178 ? -14.319 3.836 6.815 1.00 97.00 178 GLY A N 1
ATOM 1364 C CA . GLY A 1 178 ? -14.082 2.573 6.115 1.00 97.00 178 GLY A CA 1
ATOM 1365 C C . GLY A 1 178 ? -13.029 1.687 6.779 1.00 97.00 178 GLY A C 1
ATOM 1366 O O . GLY A 1 178 ? -13.121 0.468 6.680 1.00 97.00 178 GLY A O 1
ATOM 1367 N N . TYR A 1 179 ? -12.077 2.282 7.503 1.00 98.19 179 TYR A N 1
ATOM 1368 C CA . TYR A 1 179 ? -10.996 1.551 8.170 1.00 98.19 179 TYR A CA 1
ATOM 1369 C C . TYR A 1 179 ? -11.474 0.647 9.322 1.00 98.19 179 TYR A C 1
ATOM 1371 O O . TYR A 1 179 ? -10.882 -0.399 9.593 1.00 98.19 179 TYR A O 1
ATOM 1379 N N . PHE A 1 180 ? -12.531 1.040 10.042 1.00 98.25 180 PHE A N 1
ATOM 1380 C CA . PHE A 1 180 ? -13.023 0.292 11.202 1.00 98.25 180 PHE A CA 1
ATOM 1381 C C . PHE A 1 180 ? -14.309 -0.481 10.889 1.00 98.25 180 PHE A C 1
ATOM 1383 O O . PHE A 1 180 ? -15.237 0.083 10.306 1.00 98.25 180 PHE A O 1
ATOM 1390 N N . PRO A 1 181 ? -14.455 -1.719 11.397 1.00 98.12 181 PRO A N 1
ATOM 1391 C CA . PRO A 1 181 ? -15.725 -2.431 11.366 1.00 98.12 181 PRO A CA 1
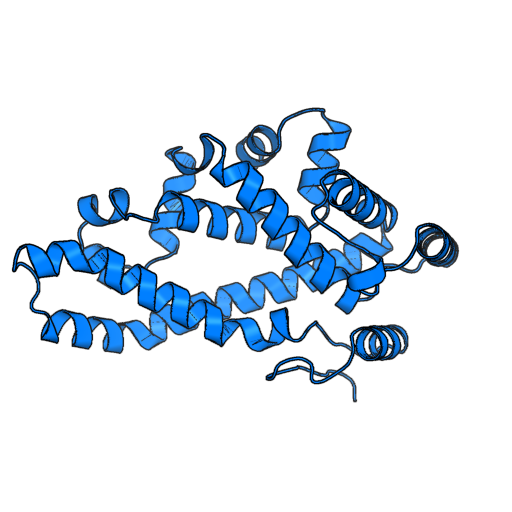ATOM 1392 C C . PRO A 1 181 ? -16.887 -1.590 11.934 1.00 98.12 181 PRO A C 1
ATOM 1394 O O . PRO A 1 181 ? -16.759 -1.019 13.029 1.00 98.12 181 PRO A O 1
ATOM 1397 N N . PRO A 1 182 ? -18.062 -1.544 11.273 1.00 97.25 182 PRO A N 1
ATOM 1398 C CA . PRO A 1 182 ? -19.194 -0.722 11.710 1.00 97.25 182 PRO A CA 1
ATOM 1399 C C . PRO A 1 182 ? -19.636 -0.989 13.155 1.00 97.25 182 PRO A C 1
ATOM 1401 O O . PRO A 1 182 ? -20.064 -0.075 13.868 1.00 97.25 182 PRO A O 1
ATOM 1404 N N . LYS A 1 183 ? -19.510 -2.241 13.618 1.00 97.19 183 LYS A N 1
ATOM 1405 C CA . LYS A 1 183 ? -19.837 -2.631 14.995 1.00 97.19 183 LYS A CA 1
ATOM 1406 C C . LYS A 1 183 ? -18.899 -1.977 16.015 1.00 97.19 183 LYS A C 1
ATOM 1408 O O . LYS A 1 183 ? -19.383 -1.497 17.041 1.00 97.19 183 LYS A O 1
ATOM 1413 N N . ALA A 1 184 ? -17.600 -1.881 15.721 1.00 97.75 184 ALA A N 1
ATOM 1414 C CA . ALA A 1 184 ? -16.640 -1.181 16.576 1.00 97.75 184 ALA A CA 1
ATOM 1415 C C . ALA A 1 184 ? -16.972 0.312 16.679 1.00 97.75 184 ALA A C 1
ATOM 1417 O O . ALA A 1 184 ? -17.016 0.853 17.783 1.00 97.75 184 ALA A O 1
ATOM 1418 N N . ILE A 1 185 ? -17.297 0.957 15.553 1.00 97.75 185 ILE A N 1
ATOM 1419 C CA . ILE A 1 185 ? -17.688 2.375 15.519 1.00 97.75 185 ILE A CA 1
ATOM 1420 C C . ILE A 1 185 ? -18.947 2.611 16.361 1.00 97.75 185 ILE A C 1
ATOM 1422 O O . ILE A 1 185 ? -19.018 3.578 17.118 1.00 97.75 185 ILE A O 1
ATOM 1426 N N . LYS A 1 186 ? -19.940 1.719 16.268 1.00 97.06 186 LYS A N 1
ATOM 1427 C CA . LYS A 1 186 ? -21.177 1.815 17.054 1.00 97.06 186 LYS A CA 1
ATOM 1428 C C . LYS A 1 186 ? -20.918 1.733 18.561 1.00 97.06 186 LYS A C 1
ATOM 1430 O O . LYS A 1 186 ? -21.557 2.464 19.312 1.00 97.06 186 LYS A O 1
ATOM 1435 N N . VAL A 1 187 ? -20.015 0.851 18.994 1.00 96.94 187 VAL A N 1
ATOM 1436 C CA . VAL A 1 187 ? -19.659 0.683 20.414 1.00 96.94 187 VAL A CA 1
ATOM 1437 C C . VAL A 1 187 ? -18.803 1.846 20.915 1.00 96.94 187 VAL A C 1
ATOM 1439 O O . VAL A 1 187 ? -19.045 2.353 22.006 1.00 96.94 187 VAL A O 1
ATOM 1442 N N . ALA A 1 188 ? -17.826 2.290 20.122 1.00 96.56 188 ALA A N 1
ATOM 1443 C CA . ALA A 1 188 ? -16.951 3.398 20.485 1.00 96.56 188 ALA A CA 1
ATOM 1444 C C . ALA A 1 188 ? -17.686 4.747 20.489 1.00 96.56 188 ALA A C 1
ATOM 1446 O O . ALA A 1 188 ? -17.408 5.597 21.330 1.00 96.56 188 ALA A O 1
ATOM 1447 N N . GLY A 1 189 ? -18.628 4.946 19.566 1.00 96.12 189 GLY A N 1
ATOM 1448 C CA . GLY A 1 189 ? -19.263 6.233 19.304 1.00 96.12 189 GLY A CA 1
ATOM 1449 C C . GLY A 1 189 ? -18.442 7.104 18.346 1.00 96.12 189 GLY A C 1
ATOM 1450 O O . GLY A 1 189 ? -17.211 7.067 18.327 1.00 96.12 189 GLY A O 1
ATOM 1451 N N . LYS A 1 190 ? -19.140 7.921 17.545 1.00 94.69 190 LYS A N 1
ATOM 1452 C CA . LYS A 1 190 ? -18.516 8.782 16.524 1.00 94.69 190 LYS A CA 1
ATOM 1453 C C . LYS A 1 190 ? -17.535 9.793 17.117 1.00 94.69 190 LYS A C 1
ATOM 1455 O O . LYS A 1 190 ? -16.492 10.027 16.521 1.00 94.69 190 LYS A O 1
ATOM 1460 N N . ASP A 1 191 ? -17.826 10.339 18.294 1.00 95.19 191 ASP A N 1
ATOM 1461 C CA . ASP A 1 191 ? -16.942 11.316 18.937 1.00 95.19 191 ASP A CA 1
ATOM 1462 C C . ASP A 1 191 ? -15.563 10.711 19.239 1.00 95.19 191 ASP A C 1
ATOM 1464 O O . ASP A 1 191 ? -14.541 11.316 18.924 1.00 95.19 191 ASP A O 1
ATOM 1468 N N . ASN A 1 192 ? -15.525 9.476 19.754 1.00 96.44 192 ASN A N 1
ATOM 1469 C CA . ASN A 1 192 ? -14.272 8.760 20.006 1.00 96.44 192 ASN A CA 1
ATOM 1470 C C . ASN A 1 192 ? -13.550 8.374 18.707 1.00 96.44 192 ASN A C 1
ATOM 1472 O O . ASN A 1 192 ? -12.322 8.393 18.673 1.00 96.44 192 ASN A O 1
ATOM 1476 N N . LEU A 1 193 ? -14.290 8.069 17.635 1.00 97.12 193 LEU A N 1
ATOM 1477 C CA . LEU A 1 193 ? -13.708 7.828 16.313 1.00 97.12 193 LEU A CA 1
ATOM 1478 C C . LEU A 1 193 ? -12.999 9.078 15.773 1.00 97.12 193 LEU A C 1
ATOM 1480 O O . LEU A 1 193 ? -11.838 9.008 15.380 1.00 97.12 193 LEU A O 1
ATOM 1484 N N . PHE A 1 194 ? -13.658 10.238 15.791 1.00 95.75 194 PHE A N 1
ATOM 1485 C CA . PHE A 1 194 ? -13.065 11.478 15.277 1.00 95.75 194 PHE A CA 1
ATOM 1486 C C . PHE A 1 194 ? -11.946 12.034 16.166 1.00 95.75 194 PHE A C 1
ATOM 1488 O O . PHE A 1 194 ? -11.099 12.783 15.674 1.00 95.75 194 PHE A O 1
ATOM 1495 N N . GLN A 1 195 ? -11.919 11.643 17.445 1.00 96.38 195 GLN A N 1
ATOM 1496 C CA . GLN A 1 195 ? -10.840 11.918 18.399 1.00 96.38 195 GLN A CA 1
ATOM 1497 C C . GLN A 1 195 ? -9.776 10.807 18.450 1.00 96.38 195 GLN A C 1
ATOM 1499 O O . GLN A 1 195 ? -8.900 10.840 19.320 1.00 96.38 195 GLN A O 1
ATOM 1504 N N . HIS A 1 196 ? -9.826 9.820 17.546 1.00 98.12 196 HIS A N 1
ATOM 1505 C CA . HIS A 1 196 ? -8.845 8.742 17.510 1.00 98.12 196 HIS A CA 1
ATOM 1506 C C . HIS A 1 196 ? -7.430 9.315 17.395 1.00 98.12 196 HIS A C 1
ATOM 1508 O O . HIS A 1 196 ? -7.135 10.113 16.504 1.00 98.12 196 HIS A O 1
ATOM 1514 N N . ARG A 1 197 ? -6.530 8.889 18.290 1.00 97.38 197 ARG A N 1
ATOM 1515 C CA . ARG A 1 197 ? -5.180 9.466 18.399 1.00 97.38 197 ARG A CA 1
ATOM 1516 C C . ARG A 1 197 ? -4.377 9.367 17.099 1.00 97.38 197 ARG A C 1
ATOM 1518 O O . ARG A 1 197 ? -3.559 10.240 16.852 1.00 97.38 197 ARG A O 1
ATOM 1525 N N . LEU A 1 198 ? -4.614 8.313 16.318 1.00 97.94 198 LEU A N 1
ATOM 1526 C CA . LEU A 1 198 ? -3.957 8.056 15.032 1.00 97.94 198 LEU A CA 1
ATOM 1527 C C . LEU A 1 198 ? -4.863 8.352 13.828 1.00 97.94 198 LEU A C 1
ATOM 1529 O O . LEU A 1 198 ? -4.710 7.756 12.768 1.00 97.94 198 LEU A O 1
ATOM 1533 N N . ARG A 1 199 ? -5.889 9.201 13.995 1.00 98.12 199 ARG A N 1
ATOM 1534 C CA . ARG A 1 199 ? -6.845 9.511 12.920 1.00 98.12 199 ARG A CA 1
ATOM 1535 C C . ARG A 1 199 ? -6.129 9.972 11.648 1.00 98.12 199 ARG A C 1
ATOM 1537 O O . ARG A 1 199 ? -6.458 9.487 10.571 1.00 98.12 199 ARG A O 1
ATOM 1544 N N . ARG A 1 200 ? -5.184 10.910 11.770 1.00 98.12 200 ARG A N 1
ATOM 1545 C CA . ARG A 1 200 ? -4.477 11.482 10.615 1.00 98.12 200 ARG A CA 1
ATOM 1546 C C . ARG A 1 200 ? -3.647 10.423 9.903 1.00 98.12 200 ARG A C 1
ATOM 1548 O O . ARG A 1 200 ? -3.646 10.375 8.678 1.00 98.12 200 ARG A O 1
ATOM 1555 N N . GLU A 1 201 ? -2.974 9.571 10.665 1.00 98.38 201 GLU A N 1
ATOM 1556 C CA . GLU A 1 201 ? -2.138 8.483 10.171 1.00 98.38 201 GLU A CA 1
ATOM 1557 C C . GLU A 1 201 ? -2.970 7.436 9.426 1.00 98.38 201 GLU A C 1
ATOM 1559 O O . GLU A 1 201 ? -2.612 7.083 8.305 1.00 98.38 201 GLU A O 1
ATOM 1564 N N . ILE A 1 202 ? -4.109 7.016 9.993 1.00 98.44 202 ILE A N 1
ATOM 1565 C CA . ILE A 1 202 ? -5.045 6.074 9.359 1.00 98.44 202 ILE A CA 1
ATOM 1566 C C . ILE A 1 202 ? -5.589 6.659 8.053 1.00 98.44 202 ILE A C 1
ATOM 1568 O O . ILE A 1 202 ? -5.448 6.046 7.000 1.00 98.44 202 ILE A O 1
ATOM 1572 N N . VAL A 1 203 ? -6.148 7.875 8.096 1.00 98.38 203 VAL A N 1
ATOM 1573 C CA . VAL A 1 203 ? -6.698 8.542 6.901 1.00 98.38 203 VAL A CA 1
ATOM 1574 C C . VAL A 1 203 ? -5.638 8.665 5.811 1.00 98.38 203 VAL A C 1
ATOM 1576 O O . VAL A 1 203 ? -5.896 8.339 4.658 1.00 98.38 203 VAL A O 1
ATOM 1579 N N . THR A 1 204 ? -4.429 9.095 6.174 1.00 98.31 204 THR A N 1
ATOM 1580 C CA . THR A 1 204 ? -3.325 9.246 5.220 1.00 98.31 204 THR A CA 1
ATOM 1581 C C . THR A 1 204 ? -2.912 7.909 4.611 1.00 98.31 204 THR A C 1
ATOM 1583 O O . THR A 1 204 ? -2.633 7.841 3.411 1.00 98.31 204 THR A O 1
ATOM 1586 N N . ALA A 1 205 ? -2.848 6.851 5.422 1.00 97.81 205 ALA A N 1
ATOM 1587 C CA . ALA A 1 205 ? -2.463 5.526 4.964 1.00 97.81 205 ALA A CA 1
ATOM 1588 C C . ALA A 1 205 ? -3.475 4.962 3.963 1.00 97.81 205 ALA A C 1
ATOM 1590 O O . ALA A 1 205 ? -3.061 4.551 2.879 1.00 97.81 205 ALA A O 1
ATOM 1591 N N . GLU A 1 206 ? -4.762 5.022 4.300 1.00 98.19 206 GLU A N 1
ATOM 1592 C CA . GLU A 1 206 ? -5.857 4.515 3.472 1.00 98.19 206 GLU A CA 1
ATOM 1593 C C . GLU A 1 206 ? -6.019 5.319 2.181 1.00 98.19 206 GLU A C 1
ATOM 1595 O O . GLU A 1 206 ? -6.070 4.738 1.100 1.00 98.19 206 GLU A O 1
ATOM 1600 N N . LEU A 1 207 ? -5.972 6.652 2.266 1.00 98.12 207 LEU A N 1
ATOM 1601 C CA . LEU A 1 207 ? -6.001 7.532 1.095 1.00 98.12 207 LEU A CA 1
ATOM 1602 C C . LEU A 1 207 ? -4.836 7.248 0.137 1.00 98.12 207 LEU A C 1
ATOM 1604 O O . LEU A 1 207 ? -5.007 7.206 -1.080 1.00 98.12 207 LEU A O 1
ATOM 1608 N N . THR A 1 208 ? -3.636 7.046 0.686 1.00 98.19 208 THR A N 1
ATOM 1609 C CA . THR A 1 208 ? -2.458 6.714 -0.123 1.00 98.19 208 THR A CA 1
ATOM 1610 C C . THR A 1 208 ? -2.594 5.337 -0.766 1.00 98.19 208 THR A C 1
ATOM 1612 O O . THR A 1 208 ? -2.199 5.168 -1.918 1.00 98.19 208 THR A O 1
ATOM 1615 N N . ASN A 1 209 ? -3.130 4.353 -0.037 1.00 97.44 209 ASN A N 1
ATOM 1616 C CA . ASN A 1 209 ? -3.372 3.020 -0.576 1.00 97.44 209 ASN A CA 1
ATOM 1617 C C . ASN A 1 209 ? -4.368 3.081 -1.737 1.00 97.44 209 ASN A C 1
ATOM 1619 O O . ASN A 1 209 ? -4.014 2.645 -2.825 1.00 97.44 209 ASN A O 1
ATOM 1623 N N . ASP A 1 210 ? -5.535 3.696 -1.549 1.00 97.50 210 ASP A N 1
ATOM 1624 C CA . ASP A 1 210 ? -6.574 3.788 -2.582 1.00 97.50 210 ASP A CA 1
ATOM 1625 C C . ASP A 1 210 ? -6.048 4.456 -3.864 1.00 97.50 210 ASP A C 1
ATOM 1627 O O . ASP A 1 210 ? -6.077 3.880 -4.957 1.00 97.50 210 ASP A O 1
ATOM 1631 N N . LEU A 1 211 ? -5.425 5.629 -3.719 1.00 98.06 211 LEU A N 1
ATOM 1632 C CA . LEU A 1 211 ? -4.880 6.360 -4.857 1.00 98.06 211 LEU A CA 1
ATOM 1633 C C . LEU A 1 211 ? -3.772 5.587 -5.579 1.00 98.06 211 LEU A C 1
ATOM 1635 O O . LEU A 1 211 ? -3.787 5.506 -6.807 1.00 98.06 211 LEU A O 1
ATOM 1639 N N . VAL A 1 212 ? -2.771 5.075 -4.855 1.00 98.25 212 VAL A N 1
ATOM 1640 C CA . VAL A 1 212 ? -1.595 4.450 -5.483 1.00 98.25 212 VAL A CA 1
ATOM 1641 C C . VAL A 1 212 ? -1.949 3.083 -6.068 1.00 98.25 212 VAL A C 1
ATOM 1643 O O . VAL A 1 212 ? -1.491 2.764 -7.166 1.00 98.25 212 VAL A O 1
ATOM 1646 N N . ASP A 1 213 ? -2.813 2.313 -5.405 1.00 98.06 213 ASP A N 1
ATOM 1647 C CA . ASP A 1 213 ? -3.304 1.027 -5.909 1.00 98.06 213 ASP A CA 1
ATOM 1648 C C . ASP A 1 213 ? -4.084 1.198 -7.211 1.00 98.06 213 ASP A C 1
ATOM 1650 O O . ASP A 1 213 ? -3.926 0.399 -8.142 1.00 98.06 213 ASP A O 1
ATOM 1654 N N . LEU A 1 214 ? -4.874 2.269 -7.318 1.00 97.31 214 LEU A N 1
ATOM 1655 C CA . LEU A 1 214 ? -5.661 2.541 -8.509 1.00 97.31 214 LEU A CA 1
ATOM 1656 C C . LEU A 1 214 ? -4.851 3.228 -9.611 1.00 97.31 214 LEU A C 1
ATOM 1658 O O . LEU A 1 214 ? -4.875 2.779 -10.758 1.00 97.31 214 LEU A O 1
ATOM 1662 N N . MET A 1 215 ? -4.142 4.313 -9.297 1.00 98.06 215 MET A N 1
ATOM 1663 C CA . MET A 1 215 ? -3.524 5.209 -10.284 1.00 98.06 215 MET A CA 1
ATOM 1664 C C . MET A 1 215 ? -2.077 4.842 -10.628 1.00 98.06 215 MET A C 1
ATOM 1666 O O . MET A 1 215 ? -1.620 5.164 -11.727 1.00 98.06 215 MET A O 1
ATOM 1670 N N . GLY A 1 216 ? -1.391 4.110 -9.747 1.00 98.00 216 GLY A N 1
ATOM 1671 C CA . GLY A 1 216 ? -0.024 3.627 -9.938 1.00 98.00 216 GLY A CA 1
ATOM 1672 C C . GLY A 1 216 ? 1.043 4.447 -9.218 1.00 98.00 216 GLY A C 1
ATOM 1673 O O . GLY A 1 216 ? 0.856 5.630 -8.919 1.00 98.00 216 GLY A O 1
ATOM 1674 N N . SER A 1 217 ? 2.202 3.828 -8.978 1.00 98.31 217 SER A N 1
ATOM 1675 C CA . SER A 1 217 ? 3.274 4.400 -8.150 1.00 98.31 217 SER A CA 1
ATOM 1676 C C . SER A 1 217 ? 3.859 5.701 -8.704 1.00 98.31 217 SER A C 1
ATOM 1678 O O . SER A 1 217 ? 4.287 6.569 -7.947 1.00 98.31 217 SER A O 1
ATOM 1680 N N . ALA A 1 218 ? 3.878 5.859 -10.029 1.00 98.19 218 ALA A N 1
ATOM 1681 C CA . ALA A 1 218 ? 4.431 7.039 -10.689 1.00 98.19 218 ALA A CA 1
ATOM 1682 C C . ALA A 1 218 ? 3.420 8.188 -10.851 1.00 98.19 218 ALA A C 1
ATOM 1684 O O . ALA A 1 218 ? 3.822 9.295 -11.212 1.00 98.19 218 ALA A O 1
ATOM 1685 N N . PHE A 1 219 ? 2.126 7.963 -10.582 1.00 98.25 219 PHE A N 1
ATOM 1686 C CA . PHE A 1 219 ? 1.063 8.913 -10.918 1.00 98.25 219 PHE A CA 1
ATOM 1687 C C . PHE A 1 219 ? 1.256 10.283 -10.264 1.00 98.25 219 PHE A C 1
ATOM 1689 O O . PHE A 1 219 ? 1.292 11.295 -10.963 1.00 98.25 219 PHE A O 1
ATOM 1696 N N . VAL A 1 220 ? 1.404 10.325 -8.936 1.00 97.69 220 VAL A N 1
ATOM 1697 C CA . VAL A 1 220 ? 1.501 11.598 -8.206 1.00 97.69 220 VAL A CA 1
ATOM 1698 C C . VAL A 1 220 ? 2.781 12.338 -8.578 1.00 97.69 220 VAL A C 1
ATOM 1700 O O . VAL A 1 220 ? 2.719 13.520 -8.898 1.00 97.69 220 VAL A O 1
ATOM 1703 N N . SER A 1 221 ? 3.922 11.640 -8.630 1.00 96.12 221 SER A N 1
ATOM 1704 C CA . SER A 1 221 ? 5.205 12.240 -9.030 1.00 96.12 221 SER A CA 1
ATOM 1705 C C . SER A 1 221 ? 5.130 12.849 -10.437 1.00 96.12 221 SER A C 1
ATOM 1707 O O . SER A 1 221 ? 5.543 13.992 -10.644 1.00 96.12 221 SER A O 1
ATOM 1709 N N . ARG A 1 222 ? 4.500 12.144 -11.388 1.00 96.62 222 ARG A N 1
ATOM 1710 C CA . ARG A 1 222 ? 4.233 12.660 -12.736 1.00 96.62 222 ARG A CA 1
ATOM 1711 C C . ARG A 1 222 ? 3.361 13.913 -12.703 1.00 96.62 222 ARG A C 1
ATOM 1713 O O . ARG A 1 222 ? 3.733 14.917 -13.297 1.00 96.62 222 ARG A O 1
ATOM 1720 N N . MET A 1 223 ? 2.225 13.873 -12.007 1.00 97.94 223 MET A N 1
ATOM 1721 C CA . MET A 1 223 ? 1.301 15.010 -11.944 1.00 97.94 223 MET A CA 1
ATOM 1722 C C . MET A 1 223 ? 1.950 16.240 -11.307 1.00 97.94 223 MET A C 1
ATOM 1724 O O . MET A 1 223 ? 1.817 17.339 -11.840 1.00 97.94 223 MET A O 1
ATOM 1728 N N . VAL A 1 224 ? 2.699 16.063 -10.218 1.00 96.81 224 VAL A N 1
ATOM 1729 C CA . VAL A 1 224 ? 3.461 17.137 -9.563 1.00 96.81 224 VAL A CA 1
ATOM 1730 C C . VAL A 1 224 ? 4.488 17.734 -10.524 1.00 96.81 224 VAL A C 1
ATOM 1732 O O . VAL A 1 224 ? 4.562 18.953 -10.667 1.00 96.81 224 VAL A O 1
ATOM 1735 N N . ARG A 1 225 ? 5.251 16.896 -11.235 1.00 94.69 225 ARG A N 1
ATOM 1736 C CA . ARG A 1 225 ? 6.241 17.352 -12.220 1.00 94.69 225 ARG A CA 1
ATOM 1737 C C . ARG A 1 225 ? 5.597 18.132 -13.369 1.00 94.69 225 ARG A C 1
ATOM 1739 O O . ARG A 1 225 ? 6.123 19.170 -13.759 1.00 94.69 225 ARG A O 1
ATOM 1746 N N . ASP A 1 226 ? 4.491 17.631 -13.909 1.00 96.06 226 ASP A N 1
ATOM 1747 C CA . ASP A 1 226 ? 3.882 18.166 -15.130 1.00 96.06 226 ASP A CA 1
ATOM 1748 C C . ASP A 1 226 ? 3.044 19.431 -14.864 1.00 96.06 226 ASP A C 1
ATOM 1750 O O . ASP A 1 226 ? 2.924 20.289 -15.738 1.00 96.06 226 ASP A O 1
ATOM 1754 N N . THR A 1 227 ? 2.482 19.574 -13.658 1.00 96.94 227 THR A N 1
ATOM 1755 C CA . THR A 1 227 ? 1.635 20.723 -13.278 1.00 96.94 227 THR A CA 1
ATOM 1756 C C . THR A 1 227 ? 2.350 21.753 -12.403 1.00 96.94 227 THR A C 1
ATOM 1758 O O . THR A 1 227 ? 1.937 22.910 -12.360 1.00 96.94 227 THR A O 1
ATOM 1761 N N . GLY A 1 228 ? 3.407 21.354 -11.690 1.00 95.81 228 GLY A N 1
ATOM 1762 C CA . GLY A 1 228 ? 4.045 22.164 -10.651 1.00 95.81 228 GLY A CA 1
ATOM 1763 C C . GLY A 1 228 ? 3.224 22.297 -9.360 1.00 95.81 228 GLY A C 1
ATOM 1764 O O . GLY A 1 228 ? 3.648 23.015 -8.455 1.00 95.81 228 GLY A O 1
ATOM 1765 N N . CYS A 1 229 ? 2.064 21.638 -9.265 1.00 96.81 229 CYS A N 1
ATOM 1766 C CA . CYS A 1 229 ? 1.221 21.632 -8.073 1.00 96.81 229 CYS A CA 1
ATOM 1767 C C . CYS A 1 229 ? 1.797 20.734 -6.971 1.00 96.81 229 CYS A C 1
ATOM 1769 O O . CYS A 1 229 ? 2.606 19.842 -7.230 1.00 96.81 229 CYS A O 1
ATOM 1771 N N . SER A 1 230 ? 1.359 20.954 -5.730 1.00 95.56 230 SER A N 1
ATOM 1772 C CA . SER A 1 230 ? 1.743 20.093 -4.611 1.00 95.56 230 SER A CA 1
ATOM 1773 C C . SER A 1 230 ? 1.063 18.719 -4.698 1.00 95.56 230 SER A C 1
ATOM 1775 O O . SER A 1 230 ? 0.009 18.573 -5.320 1.00 95.56 230 SER A O 1
ATOM 1777 N N . SER A 1 231 ? 1.626 17.708 -4.027 1.00 95.31 231 SER A N 1
ATOM 1778 C CA . SER A 1 231 ? 0.978 16.393 -3.902 1.00 95.31 231 SER A CA 1
ATOM 1779 C C . SER A 1 231 ? -0.400 16.494 -3.237 1.00 95.31 231 SER A C 1
ATOM 1781 O O . SER A 1 231 ? -1.305 15.753 -3.605 1.00 95.31 231 SER A O 1
ATOM 1783 N N . GLU A 1 232 ? -0.587 17.441 -2.310 1.00 96.00 232 GLU A N 1
ATOM 1784 C CA . GLU A 1 232 ? -1.894 17.731 -1.709 1.00 96.00 232 GLU A CA 1
ATOM 1785 C C . GLU A 1 232 ? -2.907 18.187 -2.773 1.00 96.00 232 GLU A C 1
ATOM 1787 O O . GLU A 1 232 ? -3.992 17.617 -2.854 1.00 96.00 232 GLU A O 1
ATOM 1792 N N . ASP A 1 233 ? -2.552 19.150 -3.628 1.00 96.31 233 ASP A N 1
ATOM 1793 C CA . ASP A 1 233 ? -3.454 19.675 -4.667 1.00 96.31 233 ASP A CA 1
ATOM 1794 C C . ASP A 1 233 ? -3.824 18.615 -5.713 1.00 96.31 233 ASP A C 1
ATOM 1796 O O . ASP A 1 233 ? -4.974 18.537 -6.159 1.00 96.31 233 ASP A O 1
ATOM 1800 N N . VAL A 1 234 ? -2.854 17.776 -6.094 1.00 97.19 234 VAL A N 1
ATOM 1801 C CA . VAL A 1 234 ? -3.078 16.661 -7.024 1.00 97.19 234 VAL A CA 1
ATOM 1802 C C . VAL A 1 234 ? -4.118 15.696 -6.458 1.00 97.19 234 VAL A C 1
ATOM 1804 O O . VAL A 1 234 ? -5.033 15.296 -7.175 1.00 97.19 234 VAL A O 1
ATOM 1807 N N . ILE A 1 235 ? -4.015 15.349 -5.173 1.00 96.06 235 ILE A N 1
ATOM 1808 C CA . ILE A 1 235 ? -4.931 14.392 -4.542 1.00 96.06 235 ILE A CA 1
ATOM 1809 C C . ILE A 1 235 ? -6.293 15.021 -4.277 1.00 96.06 235 ILE A C 1
ATOM 1811 O O . ILE A 1 235 ? -7.310 14.386 -4.532 1.00 96.06 235 ILE A O 1
ATOM 1815 N N . ARG A 1 236 ? -6.337 16.288 -3.855 1.00 95.44 236 ARG A N 1
ATOM 1816 C CA . ARG A 1 236 ? -7.594 17.043 -3.729 1.00 95.44 236 ARG A CA 1
ATOM 1817 C C . ARG A 1 236 ? -8.381 17.099 -5.031 1.00 95.44 236 ARG A C 1
ATOM 1819 O O . ARG A 1 236 ? -9.597 17.155 -4.985 1.00 95.44 236 ARG A O 1
ATOM 1826 N N . SER A 1 237 ? -7.696 17.099 -6.172 1.00 95.00 237 SER A N 1
ATOM 1827 C CA . SER A 1 237 ? -8.340 17.092 -7.490 1.00 95.00 237 SER A CA 1
ATOM 1828 C C . SER A 1 237 ? -8.850 15.708 -7.910 1.00 95.00 237 SER A C 1
ATOM 1830 O O . SER A 1 237 ? -9.629 15.611 -8.856 1.00 95.00 237 SER A O 1
ATOM 1832 N N . TRP A 1 238 ? -8.364 14.645 -7.265 1.00 94.94 238 TRP A N 1
ATOM 1833 C CA . TRP A 1 238 ? -8.791 13.266 -7.504 1.00 94.94 238 TRP A CA 1
ATOM 1834 C C . TRP A 1 238 ? -9.978 12.851 -6.618 1.00 94.94 238 TRP A C 1
ATOM 1836 O O . TRP A 1 238 ? -10.797 12.052 -7.072 1.00 94.94 238 TRP A O 1
ATOM 1846 N N . LEU A 1 239 ? -10.061 13.399 -5.398 1.00 92.75 239 LEU A N 1
ATOM 1847 C CA . LEU A 1 239 ? -11.166 13.223 -4.442 1.00 92.75 239 LEU A CA 1
ATOM 1848 C C . LEU A 1 239 ? -12.467 13.887 -4.917 1.00 92.75 239 LEU A C 1
ATOM 1850 O O . LEU A 1 239 ? -13.535 13.267 -4.710 1.00 92.75 239 LEU A O 1
#

pLDDT: mean 96.76, std 2.29, range [71.88, 98.62]